Protein AF-A0A090WWR8-F1 (afdb_monomer_lite)

Sequence (224 aa):
MIEGVLLAIFAGLMLGLYALPEKFTKDFKYENTWSLFFLLTMFVVPIIASITLINGFGDIFGNMPTDIWVKMGLTSFLWGGIGVMMWSKAINHIGLSLGFSLFIGTIILVGSLLPYIEEGLPATNVLTTILIGLAVVLVGVFANGKAGLLREKDEANSSEKKEKKGSMLTGILIAIIGGLLALVLVMPMLRVARIYMRLVKRLVMQNGLLLLPLCFLFLLVEVL

pLDDT: mean 72.56, std 15.57, range [29.86, 93.69]

InterPro domains:
  IPR004673 L-rhamnose-proton symport, RhaT [PF06379] (17-205)

Secondary structure (DSSP, 8-state):
-HHHHHHHHHHHHHHHHTTGGGGT-TTS-HHHHHHHHHHIIIIIHHHHHHHHH-TTHHHHHHT--HHHHHHHHHHHIIIIIIIHHHHHHHHHHH-HHHHHHHHHHHHHHHHHHHHHHHH-PPPHHHHHHHHHHHHHHHHHHHHHHHHHHHHHHHHHHH-S----PPPHHHHHHHHHHHHHHHHHTHHHHHHHHHHHHHHHHHHHHTTT-TTHHHHHHHHHHHH-

Radius of gyration: 19.57 Å; chains: 1; bounding box: 44×41×58 Å

Foldseek 3Di:
DVVVVVLVVVLVVCVVCVCVVVVVPVVDDPCVVVVVVCCCLVPVLVVVLQVVQPDCSVVVVVPDDVVLVVLVVVLCCLQVVQLVVLLVVLCLAANDQLSVLLLVLLLLVVVLCLVCVPVNDDDPVVNVVVVVVNVVVNVVSVVRSVVVSVVVVVVPVVDPDPDPRHHNVSSSVSSNVSSCSLHVSCNSVVVVVVVVCVVSVVVCVVPVPPPSCNSVVSVVSVSD

Structure (mmCIF, N/CA/C/O backbone):
data_AF-A0A090WWR8-F1
#
_entry.id   AF-A0A090WWR8-F1
#
loop_
_atom_site.group_PDB
_atom_site.id
_atom_site.type_symbol
_atom_site.label_atom_id
_atom_site.label_alt_id
_atom_site.label_comp_id
_atom_site.label_asym_id
_atom_site.label_entity_id
_atom_site.label_seq_id
_atom_site.pdbx_PDB_ins_code
_atom_site.Cartn_x
_atom_site.Cartn_y
_atom_site.Cartn_z
_atom_site.occupancy
_atom_site.B_iso_or_equiv
_atom_site.auth_seq_id
_atom_site.auth_comp_id
_atom_site.auth_asym_id
_atom_site.auth_atom_id
_atom_site.pdbx_PDB_model_num
ATOM 1 N N . MET A 1 1 ? -7.664 -0.244 -22.570 1.00 64.56 1 MET A N 1
ATOM 2 C CA . MET A 1 1 ? -8.002 0.822 -21.593 1.00 64.56 1 MET A CA 1
ATOM 3 C C . MET A 1 1 ? -9.028 0.335 -20.572 1.00 64.56 1 MET A C 1
ATOM 5 O O . MET A 1 1 ? -8.758 0.445 -19.388 1.00 64.56 1 MET A O 1
ATOM 9 N N . ILE A 1 2 ? -10.141 -0.275 -21.005 1.00 81.31 2 ILE A N 1
ATOM 10 C CA . ILE A 1 2 ? -11.179 -0.832 -20.112 1.00 81.31 2 ILE A CA 1
ATOM 11 C C . ILE A 1 2 ? -10.639 -1.953 -19.206 1.00 81.31 2 ILE A C 1
ATOM 13 O O . ILE A 1 2 ? -10.887 -1.931 -18.007 1.00 81.31 2 ILE A O 1
ATOM 17 N N . GLU A 1 3 ? -9.837 -2.876 -19.743 1.00 75.06 3 GLU A N 1
ATOM 18 C CA . GLU A 1 3 ? -9.236 -3.977 -18.968 1.00 75.06 3 GLU A CA 1
ATOM 19 C C . GLU A 1 3 ? -8.443 -3.486 -17.748 1.00 75.06 3 GLU A C 1
ATOM 21 O O . GLU A 1 3 ? -8.602 -4.018 -16.657 1.00 75.06 3 GLU A O 1
ATOM 26 N N . GLY A 1 4 ? -7.644 -2.424 -17.901 1.00 70.50 4 GLY A N 1
ATOM 27 C CA . GLY A 1 4 ? -6.873 -1.851 -16.793 1.00 70.50 4 GLY A CA 1
ATOM 28 C C . GLY A 1 4 ? -7.756 -1.248 -15.699 1.00 70.50 4 GLY A C 1
ATOM 29 O O . GLY A 1 4 ? -7.446 -1.387 -14.521 1.00 70.50 4 GLY A O 1
ATOM 30 N N . VAL A 1 5 ? -8.883 -0.632 -16.074 1.00 76.38 5 VAL A N 1
ATOM 31 C CA . VAL A 1 5 ? -9.861 -0.098 -15.113 1.00 76.38 5 VAL A CA 1
ATOM 32 C C . VAL A 1 5 ? -10.549 -1.236 -14.360 1.00 76.38 5 VAL A C 1
ATOM 34 O O . VAL A 1 5 ? -10.648 -1.182 -13.137 1.00 76.38 5 VAL A O 1
ATOM 37 N N . LEU A 1 6 ? -10.970 -2.291 -15.064 1.00 80.94 6 LEU A N 1
ATOM 38 C CA . LEU A 1 6 ? -11.575 -3.471 -14.439 1.00 80.94 6 LEU A CA 1
ATOM 39 C C . LEU A 1 6 ? -10.605 -4.160 -13.473 1.00 80.94 6 LEU A C 1
ATOM 41 O O . LEU A 1 6 ? -10.993 -4.502 -12.359 1.00 80.94 6 LEU A O 1
ATOM 45 N N . LEU A 1 7 ? -9.336 -4.301 -13.865 1.00 74.81 7 LEU A N 1
ATOM 46 C CA . LEU A 1 7 ? -8.292 -4.864 -13.011 1.00 74.81 7 LEU A CA 1
ATOM 47 C C . LEU A 1 7 ? -8.010 -3.987 -11.784 1.00 74.81 7 LEU A C 1
ATOM 49 O O . LEU A 1 7 ? -7.836 -4.526 -10.696 1.00 74.81 7 LEU A O 1
ATOM 53 N N . ALA A 1 8 ? -8.014 -2.658 -11.921 1.00 72.31 8 ALA A N 1
ATOM 54 C CA . ALA A 1 8 ? -7.833 -1.745 -10.791 1.00 72.31 8 ALA A CA 1
ATOM 55 C C . ALA A 1 8 ? -8.993 -1.830 -9.785 1.00 72.31 8 ALA A C 1
ATOM 57 O O . ALA A 1 8 ? -8.761 -1.873 -8.578 1.00 72.31 8 ALA A O 1
ATOM 58 N N . ILE A 1 9 ? -10.236 -1.915 -10.273 1.00 79.50 9 ILE A N 1
ATOM 59 C CA . ILE A 1 9 ? -11.417 -2.123 -9.421 1.00 79.50 9 ILE A CA 1
ATOM 60 C C . ILE A 1 9 ? -11.323 -3.477 -8.712 1.00 79.50 9 ILE A C 1
ATOM 62 O O . ILE A 1 9 ? -11.531 -3.555 -7.503 1.00 79.50 9 ILE A O 1
ATOM 66 N N . PHE A 1 10 ? -10.972 -4.536 -9.443 1.00 79.31 10 PHE A N 1
ATOM 67 C CA . PHE A 1 10 ? -10.811 -5.871 -8.874 1.00 79.31 10 PHE A CA 1
ATOM 68 C C . PHE A 1 10 ? -9.710 -5.914 -7.805 1.00 79.31 10 PHE A C 1
ATOM 70 O O . PHE A 1 10 ? -9.932 -6.458 -6.726 1.00 79.31 10 PHE A O 1
ATOM 77 N N . ALA A 1 11 ? -8.561 -5.282 -8.051 1.00 71.69 11 ALA A N 1
ATOM 78 C CA . ALA A 1 11 ? -7.486 -5.164 -7.069 1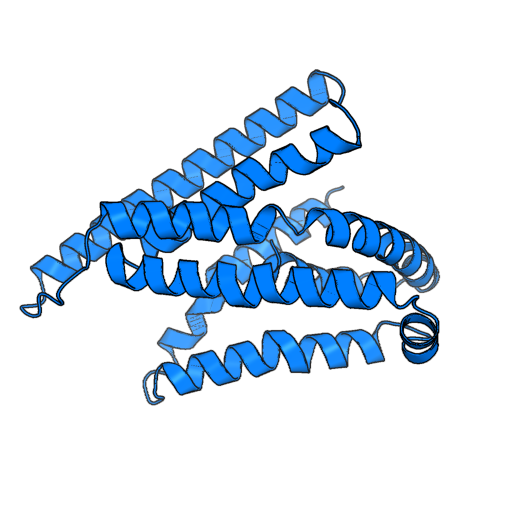.00 71.69 11 ALA A CA 1
ATOM 79 C C . ALA A 1 11 ? -7.933 -4.412 -5.810 1.00 71.69 11 ALA A C 1
ATOM 81 O O . ALA A 1 11 ? -7.687 -4.881 -4.703 1.00 71.69 11 ALA A O 1
ATOM 82 N N . GLY A 1 12 ? -8.650 -3.294 -5.969 1.00 75.94 12 GLY A N 1
ATOM 83 C CA . GLY A 1 12 ? -9.223 -2.551 -4.846 1.00 75.94 12 GLY A CA 1
ATOM 84 C C . GLY A 1 12 ? -10.213 -3.383 -4.023 1.00 75.94 12 GLY A C 1
ATOM 85 O O . GLY A 1 12 ? -10.205 -3.312 -2.797 1.00 75.94 12 GLY A O 1
ATOM 86 N N . LEU A 1 13 ? -11.025 -4.223 -4.674 1.00 80.81 13 LEU A N 1
ATOM 87 C CA . LEU A 1 13 ? -11.918 -5.160 -3.985 1.00 80.81 13 LEU A CA 1
ATOM 88 C C . LEU A 1 13 ? -11.138 -6.233 -3.219 1.00 80.81 13 LEU A C 1
ATOM 90 O O . LEU A 1 13 ? -11.455 -6.497 -2.064 1.00 80.81 13 LEU A O 1
ATOM 94 N N . MET A 1 14 ? -10.107 -6.829 -3.821 1.00 77.44 14 MET A N 1
ATOM 95 C CA . MET A 1 14 ? -9.262 -7.823 -3.147 1.00 77.44 14 MET A CA 1
ATOM 96 C C . MET A 1 14 ? -8.520 -7.220 -1.945 1.00 77.44 14 MET A C 1
ATOM 98 O O . MET A 1 14 ? -8.516 -7.824 -0.875 1.00 77.44 14 MET A O 1
ATOM 102 N N . LEU A 1 15 ? -7.997 -5.996 -2.077 1.00 73.19 15 LEU A N 1
ATOM 103 C CA . LEU A 1 15 ? -7.450 -5.208 -0.966 1.00 73.19 15 LEU A CA 1
ATOM 104 C C . LEU A 1 15 ? -8.490 -4.911 0.121 1.00 73.19 15 LEU A C 1
ATOM 106 O O . LEU A 1 15 ? -8.184 -4.932 1.302 1.00 73.19 15 LEU A O 1
ATOM 110 N N . GLY A 1 16 ? -9.739 -4.626 -0.231 1.00 72.88 16 GLY A N 1
ATOM 111 C CA . GLY A 1 16 ? -10.780 -4.436 0.783 1.00 72.88 16 GLY A CA 1
ATOM 112 C C . GLY A 1 16 ? -11.093 -5.722 1.557 1.00 72.88 16 GLY A C 1
ATOM 113 O O . GLY A 1 16 ? -11.512 -5.673 2.712 1.00 72.88 16 GLY A O 1
ATOM 114 N N . LEU A 1 17 ? -10.892 -6.878 0.921 1.00 76.56 17 LEU A N 1
ATOM 115 C CA . LEU A 1 17 ? -11.284 -8.187 1.437 1.00 76.56 17 LEU A CA 1
ATOM 116 C C . LEU A 1 17 ? -10.132 -8.977 2.071 1.00 76.56 17 LEU A C 1
ATOM 118 O O . LEU A 1 17 ? -10.410 -10.008 2.681 1.00 76.56 17 LEU A O 1
ATOM 122 N N . TYR A 1 18 ? -8.872 -8.528 1.989 1.00 75.44 18 TYR A N 1
ATOM 123 C CA . TYR A 1 18 ? -7.731 -9.321 2.479 1.00 75.44 18 TYR A CA 1
ATOM 124 C C . TYR A 1 18 ? -7.814 -9.623 3.984 1.00 75.44 18 TYR A C 1
ATOM 126 O O . TYR A 1 18 ? -7.341 -10.667 4.419 1.00 75.44 18 TYR A O 1
ATOM 134 N N . ALA A 1 19 ? -8.436 -8.740 4.774 1.00 69.50 19 ALA A N 1
ATOM 135 C CA . ALA A 1 19 ? -8.619 -8.920 6.216 1.00 69.50 19 ALA A CA 1
ATOM 136 C C . ALA A 1 19 ? -9.878 -9.739 6.574 1.00 69.50 19 ALA A C 1
ATOM 138 O O . ALA A 1 19 ? -10.088 -10.093 7.730 1.00 69.50 19 ALA A O 1
ATOM 139 N N . LEU A 1 20 ? -10.733 -10.074 5.598 1.00 74.31 20 LEU A N 1
ATOM 140 C CA . LEU A 1 20 ? -11.957 -10.848 5.825 1.00 74.31 20 LEU A CA 1
ATOM 141 C C . LEU A 1 20 ? -11.712 -12.253 6.420 1.00 74.31 20 LEU A C 1
ATOM 143 O O . LEU A 1 20 ? -12.500 -12.650 7.286 1.00 74.31 20 LEU A O 1
ATOM 147 N N . PRO A 1 21 ? -10.668 -13.013 6.019 1.00 73.94 21 PRO A N 1
ATOM 148 C CA . PRO A 1 21 ? -10.376 -14.330 6.585 1.00 73.94 21 PRO A CA 1
ATOM 149 C C . PRO A 1 21 ? -10.217 -14.328 8.108 1.00 73.94 21 PRO A C 1
ATOM 151 O O . PRO A 1 21 ? -10.612 -15.301 8.747 1.00 73.94 21 PRO A O 1
ATOM 154 N N . GLU A 1 22 ? -9.750 -13.223 8.703 1.00 73.19 22 GLU A N 1
ATOM 155 C CA . GLU A 1 22 ? -9.602 -13.077 10.158 1.00 73.19 22 GLU A CA 1
ATOM 156 C C . GLU A 1 22 ? -10.924 -13.325 10.904 1.00 73.19 22 GLU A C 1
ATOM 158 O O . GLU A 1 22 ? -10.951 -13.907 11.990 1.00 73.19 22 GLU A O 1
ATOM 163 N N . LYS A 1 23 ? -12.062 -12.974 10.290 1.00 77.69 23 LYS A N 1
ATOM 164 C CA . LYS A 1 23 ? -13.394 -13.210 10.865 1.00 77.69 23 LYS A CA 1
ATOM 165 C C . LYS A 1 23 ? -13.731 -14.700 11.004 1.00 77.69 23 LYS A C 1
ATOM 167 O O . LYS A 1 23 ? -14.595 -15.045 11.814 1.00 77.69 23 LYS A O 1
ATOM 172 N N . PHE A 1 24 ? -13.088 -15.564 10.222 1.00 80.81 24 PHE A N 1
ATOM 173 C CA . PHE A 1 24 ? -13.339 -17.006 10.178 1.00 80.81 24 PHE A CA 1
ATOM 174 C C . PHE A 1 24 ? -12.276 -17.825 10.921 1.00 80.81 24 PHE A C 1
ATOM 176 O O . PHE A 1 24 ? -12.534 -18.973 11.262 1.00 80.81 24 PHE A O 1
ATOM 183 N N . THR A 1 25 ? -11.118 -17.245 11.239 1.00 82.62 25 THR A N 1
ATOM 184 C CA . THR A 1 25 ? -10.005 -17.911 11.940 1.00 82.62 25 THR A CA 1
ATOM 185 C C . THR A 1 25 ? -9.966 -17.574 13.434 1.00 82.62 25 THR A C 1
ATOM 187 O O . THR A 1 25 ? -8.895 -17.363 14.000 1.00 82.62 25 THR A O 1
ATOM 190 N N . LYS A 1 26 ? -11.131 -17.498 14.089 1.00 76.56 26 LYS A N 1
ATOM 191 C CA . LYS A 1 26 ? -11.245 -17.086 15.504 1.00 76.56 26 LYS A CA 1
ATOM 192 C C . LYS A 1 26 ? -10.607 -18.067 16.491 1.00 76.56 26 LYS A C 1
ATOM 194 O O . LYS A 1 26 ? -10.218 -17.658 17.579 1.00 76.56 26 LYS A O 1
ATOM 199 N N . ASP A 1 27 ? -10.502 -19.338 16.108 1.00 84.19 27 ASP A N 1
ATOM 200 C CA . ASP A 1 27 ? -9.939 -20.403 16.949 1.00 84.19 27 ASP A CA 1
ATOM 201 C C . ASP A 1 27 ? -8.400 -20.425 16.939 1.00 84.19 27 ASP A C 1
ATOM 203 O O . ASP A 1 27 ? -7.772 -21.146 17.715 1.00 84.19 27 ASP A O 1
ATOM 207 N N . PHE A 1 28 ? -7.773 -19.628 16.070 1.00 81.69 28 PHE A N 1
ATOM 208 C CA . PHE A 1 28 ? -6.324 -19.505 15.982 1.00 81.69 28 PHE A CA 1
ATOM 209 C C . PHE A 1 28 ? -5.831 -18.269 16.728 1.00 81.69 28 PHE A C 1
ATOM 211 O O . PHE A 1 28 ? -6.479 -17.224 16.757 1.00 81.69 28 PHE A O 1
ATOM 218 N N . LYS A 1 29 ? -4.619 -18.366 17.283 1.00 83.94 29 LYS A N 1
ATOM 219 C CA . LYS A 1 29 ? -3.907 -17.181 17.766 1.00 83.94 29 LYS A CA 1
ATOM 220 C C . LYS A 1 29 ? -3.712 -16.200 16.612 1.00 83.94 29 LYS A C 1
ATOM 222 O O . LYS A 1 29 ? -3.357 -16.618 15.507 1.00 83.94 29 LYS A O 1
ATOM 227 N N . TYR A 1 30 ? -3.902 -14.914 16.895 1.00 73.06 30 TYR A N 1
ATOM 228 C CA . TYR A 1 30 ? -3.763 -13.828 15.924 1.00 73.06 30 TYR A CA 1
ATOM 229 C C . TYR A 1 30 ? -2.427 -13.919 15.174 1.00 73.06 30 TYR A C 1
ATOM 231 O O . TYR A 1 30 ? -2.386 -13.885 13.946 1.00 73.06 30 TYR A O 1
ATOM 239 N N . GLU A 1 31 ? -1.340 -14.157 15.906 1.00 77.81 31 GLU A N 1
ATOM 240 C CA . GLU A 1 31 ? 0.007 -14.262 15.354 1.00 77.81 31 GLU A CA 1
ATOM 241 C C . GLU A 1 31 ? 0.144 -15.432 14.378 1.00 77.81 31 GLU A C 1
ATOM 243 O O . GLU A 1 31 ? 0.838 -15.309 13.376 1.00 77.81 31 GLU A O 1
ATOM 248 N N . ASN A 1 32 ? -0.536 -16.555 14.629 1.00 82.88 32 ASN A N 1
ATOM 249 C CA . ASN A 1 32 ? -0.453 -17.733 13.767 1.00 82.88 32 ASN A CA 1
ATOM 250 C C . ASN A 1 32 ? -1.218 -17.528 12.453 1.00 82.88 32 ASN A C 1
ATOM 252 O O . ASN A 1 32 ? -0.732 -17.909 11.391 1.00 82.88 32 ASN A O 1
ATOM 256 N N . THR A 1 33 ? -2.387 -16.887 12.521 1.00 80.75 33 THR A N 1
ATOM 257 C CA . THR A 1 33 ? -3.185 -16.538 11.337 1.00 80.75 33 THR A CA 1
ATOM 258 C C . THR A 1 33 ? -2.413 -15.586 10.429 1.00 80.75 33 THR A C 1
ATOM 260 O O . THR A 1 33 ? -2.227 -15.867 9.244 1.00 80.75 33 THR A O 1
ATOM 263 N N . TRP A 1 34 ? -1.909 -14.484 10.988 1.00 76.38 34 TRP A N 1
ATOM 264 C CA . TRP A 1 34 ? -1.199 -13.470 10.211 1.00 76.38 34 TRP A CA 1
ATOM 265 C C . TRP A 1 34 ? 0.186 -13.937 9.762 1.00 76.38 34 TRP A C 1
ATOM 267 O O . TRP A 1 34 ? 0.576 -13.657 8.632 1.00 76.38 34 TRP A O 1
ATOM 277 N N . SER A 1 35 ? 0.917 -14.701 10.581 1.00 77.69 35 SER A N 1
ATOM 278 C CA . SER A 1 35 ? 2.216 -15.251 10.174 1.00 77.69 35 SER A CA 1
ATOM 279 C C . SER A 1 35 ? 2.081 -16.217 9.000 1.00 77.69 35 SER A C 1
ATOM 281 O O . SER A 1 35 ? 2.893 -16.145 8.078 1.00 77.69 35 SER A O 1
ATOM 283 N N . LEU A 1 36 ? 1.067 -17.089 9.004 1.00 82.06 36 LEU A N 1
ATOM 284 C CA . LEU A 1 36 ? 0.827 -17.997 7.886 1.00 82.06 36 LEU A CA 1
ATOM 285 C C . LEU A 1 36 ? 0.385 -17.234 6.633 1.00 82.06 36 LEU A C 1
ATOM 287 O O . LEU A 1 36 ? 0.873 -17.535 5.547 1.00 82.06 36 LEU A O 1
ATOM 291 N N . PHE A 1 37 ? -0.480 -16.224 6.785 1.00 77.50 37 PHE A N 1
ATOM 292 C CA . PHE A 1 37 ? -0.871 -15.339 5.687 1.00 77.50 37 PHE A CA 1
ATOM 293 C C . PHE A 1 37 ? 0.356 -14.692 5.032 1.00 77.50 37 PHE A C 1
ATOM 295 O O . PHE A 1 37 ? 0.582 -14.912 3.847 1.00 77.50 37 PHE A O 1
ATOM 302 N N . PHE A 1 38 ? 1.201 -14.001 5.805 1.00 74.56 38 PHE A N 1
ATOM 303 C CA . PHE A 1 38 ? 2.405 -13.355 5.273 1.00 74.56 38 PHE A CA 1
ATOM 304 C C . PHE A 1 38 ? 3.396 -14.353 4.672 1.00 74.56 38 PHE A C 1
ATOM 306 O O . PHE A 1 38 ? 4.011 -14.060 3.653 1.00 74.56 38 PHE A O 1
ATOM 313 N N . LEU A 1 39 ? 3.554 -15.544 5.255 1.00 79.62 39 LEU A N 1
ATOM 314 C CA . LEU A 1 39 ? 4.421 -16.574 4.680 1.00 79.62 39 LEU A CA 1
ATOM 315 C C . LEU A 1 39 ? 3.928 -17.003 3.292 1.00 79.62 39 LEU A C 1
ATOM 317 O O . LEU A 1 39 ? 4.720 -17.139 2.356 1.00 79.62 39 LEU A O 1
ATOM 321 N N . LEU A 1 40 ? 2.618 -17.197 3.146 1.00 77.44 40 LEU A N 1
ATOM 322 C CA . LEU A 1 40 ? 2.021 -17.591 1.879 1.00 77.44 40 LEU A CA 1
ATOM 323 C C . LEU A 1 40 ? 2.074 -16.459 0.848 1.00 77.44 40 LEU A C 1
ATOM 325 O O . LEU A 1 40 ? 2.512 -16.705 -0.276 1.00 77.44 40 LEU A O 1
ATOM 329 N N . THR A 1 41 ? 1.669 -15.240 1.213 1.00 70.75 41 THR A N 1
ATOM 330 C CA . THR A 1 41 ? 1.563 -14.120 0.263 1.00 70.75 41 THR A CA 1
ATOM 331 C C . THR A 1 41 ? 2.908 -13.502 -0.096 1.00 70.75 41 THR A C 1
ATOM 333 O O . THR A 1 41 ? 3.100 -13.149 -1.253 1.00 70.75 41 THR A O 1
ATOM 336 N N . MET A 1 42 ? 3.877 -13.462 0.827 1.00 69.25 42 MET A N 1
ATOM 337 C CA . MET A 1 42 ? 5.186 -12.839 0.575 1.00 69.25 42 MET A CA 1
ATOM 338 C C . MET A 1 42 ? 6.230 -13.805 0.010 1.00 69.25 42 MET A C 1
ATOM 340 O O . MET A 1 42 ? 7.139 -13.367 -0.694 1.00 69.25 42 MET A O 1
ATOM 344 N N . PHE A 1 43 ? 6.131 -15.110 0.295 1.00 73.56 43 PHE A N 1
ATOM 345 C CA . PHE A 1 43 ? 7.137 -16.087 -0.144 1.00 73.56 43 PHE A CA 1
ATOM 346 C C . PHE A 1 43 ? 6.564 -17.139 -1.085 1.00 73.56 43 PHE A C 1
ATOM 348 O O . PHE A 1 43 ? 7.003 -17.241 -2.229 1.00 73.56 43 PHE A O 1
ATOM 355 N N . VAL A 1 44 ? 5.577 -17.918 -0.641 1.00 78.31 44 VAL A N 1
ATOM 356 C CA . VAL A 1 44 ? 5.132 -19.101 -1.397 1.00 78.31 44 VAL A CA 1
ATOM 357 C C . VAL A 1 44 ? 4.497 -18.711 -2.730 1.00 78.31 44 VAL A C 1
ATOM 359 O O . VAL A 1 44 ? 4.940 -19.179 -3.780 1.00 78.31 44 VAL A O 1
ATOM 362 N N . VAL A 1 45 ? 3.493 -17.832 -2.711 1.00 76.19 45 VAL A N 1
ATOM 363 C CA . VAL A 1 45 ? 2.787 -17.404 -3.925 1.00 76.19 45 VAL A CA 1
ATOM 364 C C . VAL A 1 45 ? 3.732 -16.684 -4.897 1.00 76.19 45 VAL A C 1
ATOM 366 O O . VAL A 1 45 ? 3.752 -17.078 -6.065 1.00 76.19 45 VAL A O 1
ATOM 369 N N . PRO A 1 46 ? 4.575 -15.718 -4.477 1.00 70.50 46 PRO A N 1
ATOM 370 C CA . PRO A 1 46 ? 5.491 -15.034 -5.385 1.00 70.50 46 PRO A CA 1
ATOM 371 C C . PRO A 1 46 ? 6.550 -15.936 -6.001 1.00 70.50 46 PRO A C 1
ATOM 373 O O . PRO A 1 46 ? 6.851 -15.788 -7.185 1.00 70.50 46 PRO A O 1
ATOM 376 N N . ILE A 1 47 ? 7.098 -16.887 -5.240 1.00 73.69 47 ILE A N 1
ATOM 377 C CA . ILE A 1 47 ? 8.105 -17.824 -5.751 1.00 73.69 47 ILE A CA 1
ATOM 378 C C . ILE A 1 47 ? 7.472 -18.766 -6.775 1.00 73.69 47 ILE A C 1
ATOM 380 O O . ILE A 1 47 ? 7.996 -18.903 -7.882 1.00 73.69 47 ILE A O 1
ATOM 384 N N . ILE A 1 48 ? 6.323 -19.368 -6.449 1.00 76.44 48 ILE A N 1
ATOM 385 C CA . ILE A 1 48 ? 5.612 -20.262 -7.373 1.00 76.44 48 ILE A CA 1
ATOM 386 C C . ILE A 1 48 ? 5.214 -19.499 -8.638 1.00 76.44 48 ILE A C 1
ATOM 388 O O . ILE A 1 48 ? 5.477 -19.971 -9.744 1.00 76.44 48 ILE A O 1
ATOM 392 N N . ALA A 1 49 ? 4.637 -18.304 -8.497 1.00 71.19 49 ALA A N 1
ATOM 393 C CA . ALA A 1 49 ? 4.275 -17.455 -9.626 1.00 71.19 49 ALA A CA 1
ATOM 394 C C . ALA A 1 49 ? 5.502 -17.098 -10.477 1.00 71.19 49 ALA A C 1
ATOM 396 O O . ALA A 1 49 ? 5.442 -17.167 -11.699 1.00 71.19 49 ALA A O 1
ATOM 397 N N . SER A 1 50 ? 6.637 -16.777 -9.856 1.00 66.94 50 SER A N 1
ATOM 398 C CA . SER A 1 50 ? 7.852 -16.418 -10.590 1.00 66.94 50 SER A CA 1
ATOM 399 C C . SER A 1 50 ? 8.427 -17.594 -11.377 1.00 66.94 50 SER A C 1
ATOM 401 O O . SER A 1 50 ? 8.784 -17.425 -12.536 1.00 66.94 50 SER A O 1
ATOM 403 N N . ILE A 1 51 ? 8.476 -18.794 -10.798 1.00 72.50 51 ILE A N 1
ATOM 404 C CA . ILE A 1 51 ? 9.015 -19.979 -11.485 1.00 72.50 51 ILE A CA 1
ATOM 405 C C . ILE A 1 51 ? 8.076 -20.446 -12.607 1.00 72.50 51 ILE A C 1
ATOM 407 O O . ILE A 1 51 ? 8.538 -20.890 -13.653 1.00 72.50 51 ILE A O 1
ATOM 411 N N . THR A 1 52 ? 6.760 -20.350 -12.402 1.00 73.31 52 THR A N 1
ATOM 412 C CA . THR A 1 52 ? 5.762 -20.847 -13.366 1.00 73.31 52 THR A CA 1
ATOM 413 C C . THR A 1 52 ? 5.464 -19.868 -14.498 1.00 73.31 52 THR A C 1
ATOM 415 O O . THR A 1 52 ? 5.173 -20.300 -15.610 1.00 73.31 52 THR A O 1
ATOM 418 N N . LEU A 1 53 ? 5.526 -18.559 -14.239 1.00 66.56 53 LEU A N 1
ATOM 419 C CA . LEU A 1 53 ? 5.144 -17.531 -15.211 1.00 66.56 53 LEU A CA 1
ATOM 420 C C . LEU A 1 53 ? 6.341 -16.919 -15.952 1.00 66.56 53 LEU A C 1
ATOM 422 O O . LEU A 1 53 ? 6.140 -16.255 -16.971 1.00 66.56 53 LEU A O 1
ATOM 426 N N . ILE A 1 54 ? 7.572 -17.097 -15.457 1.00 66.94 54 ILE A N 1
ATOM 427 C CA . ILE A 1 54 ? 8.770 -16.445 -16.002 1.00 66.94 54 ILE A CA 1
ATOM 428 C C . ILE A 1 54 ? 9.693 -17.489 -16.626 1.00 66.94 54 ILE A C 1
ATOM 430 O O . ILE A 1 54 ? 10.416 -18.214 -15.944 1.00 66.94 54 ILE A O 1
ATOM 434 N N . ASN A 1 55 ? 9.712 -17.519 -17.957 1.00 71.75 55 ASN A N 1
ATOM 435 C CA . ASN A 1 55 ? 10.662 -18.335 -18.709 1.00 71.75 55 ASN A CA 1
ATOM 436 C C . ASN A 1 55 ? 12.089 -17.805 -18.511 1.00 71.75 55 ASN A C 1
ATOM 438 O O . ASN A 1 55 ? 12.330 -16.606 -18.651 1.00 71.75 55 ASN A O 1
ATOM 442 N N . GLY A 1 56 ? 13.035 -18.697 -18.204 1.00 72.19 56 GLY A N 1
ATOM 443 C CA . GLY A 1 56 ? 14.430 -18.313 -17.959 1.00 72.19 56 GLY A CA 1
ATOM 444 C C . GLY A 1 56 ? 14.660 -17.619 -16.612 1.00 72.19 56 GLY A C 1
ATOM 445 O O . GLY A 1 56 ? 15.615 -16.859 -16.482 1.00 72.19 56 GLY A O 1
ATOM 446 N N . PHE A 1 57 ? 13.810 -17.863 -15.603 1.00 67.44 57 PHE A N 1
ATOM 447 C CA . PHE A 1 57 ? 13.955 -17.302 -14.250 1.00 67.44 57 PHE A CA 1
ATOM 448 C C . PHE A 1 57 ? 15.390 -17.436 -13.703 1.00 67.44 57 PHE A C 1
ATOM 450 O O . PHE A 1 57 ? 15.972 -16.451 -13.252 1.00 67.44 57 PHE A O 1
ATOM 457 N N . GLY A 1 58 ? 15.992 -18.626 -13.811 1.00 73.94 58 GLY A N 1
ATOM 458 C CA . GLY A 1 58 ? 17.365 -18.871 -13.355 1.00 73.94 58 GLY A CA 1
ATOM 459 C C . GLY A 1 58 ? 18.404 -17.986 -14.050 1.00 73.94 58 GLY A C 1
ATOM 460 O O . GLY A 1 58 ? 19.264 -17.418 -13.383 1.00 73.94 58 GLY A O 1
ATOM 461 N N . ASP A 1 59 ? 18.277 -17.790 -15.363 1.00 74.38 59 ASP A N 1
ATOM 462 C CA . ASP A 1 59 ? 19.207 -16.966 -16.140 1.00 74.38 59 ASP A CA 1
ATOM 463 C C . ASP A 1 59 ? 19.040 -15.473 -15.839 1.00 74.38 59 ASP A C 1
ATOM 465 O O . ASP A 1 59 ? 20.022 -14.735 -15.785 1.00 74.38 59 ASP A O 1
ATOM 469 N N . ILE A 1 60 ? 17.806 -15.013 -15.614 1.00 69.38 60 ILE A N 1
ATOM 470 C CA . ILE A 1 60 ? 17.510 -13.604 -15.321 1.00 69.38 60 ILE A CA 1
ATOM 471 C C . ILE A 1 60 ? 18.109 -13.191 -13.974 1.00 69.38 60 ILE A C 1
ATOM 473 O O . ILE A 1 60 ? 18.753 -12.145 -13.879 1.00 69.38 60 ILE A O 1
ATOM 477 N N . PHE A 1 61 ? 17.909 -14.004 -12.935 1.00 68.44 61 PHE A N 1
ATOM 478 C CA . PHE A 1 61 ? 18.434 -13.714 -11.600 1.00 68.44 61 PHE A CA 1
ATOM 479 C C . PHE A 1 61 ? 19.923 -14.068 -11.472 1.00 68.44 61 PHE A C 1
ATOM 481 O O . PHE A 1 61 ? 20.653 -13.364 -10.776 1.00 68.44 61 PHE A O 1
ATOM 488 N N . GLY A 1 62 ? 20.398 -15.095 -12.186 1.00 76.25 62 GLY A N 1
ATOM 489 C CA . GLY A 1 62 ? 21.806 -15.500 -12.202 1.00 76.25 62 GLY A CA 1
ATOM 490 C C . GLY A 1 62 ? 22.733 -14.505 -12.906 1.00 76.25 62 GLY A C 1
ATOM 491 O O . GLY A 1 62 ? 23.869 -14.326 -12.478 1.00 76.25 62 GLY A O 1
ATOM 492 N N . ASN A 1 63 ? 22.247 -13.807 -13.938 1.00 76.69 63 ASN A N 1
ATOM 493 C CA . ASN A 1 63 ? 23.020 -12.786 -14.659 1.00 76.69 63 ASN A CA 1
ATOM 494 C C . ASN A 1 63 ? 22.822 -11.362 -14.111 1.00 76.69 63 ASN A C 1
ATOM 496 O O . ASN A 1 63 ? 23.301 -10.393 -14.705 1.00 76.69 63 ASN A O 1
ATOM 500 N N . MET A 1 64 ? 22.093 -11.201 -13.003 1.00 68.88 64 MET A N 1
ATOM 501 C CA . MET A 1 64 ? 21.805 -9.885 -12.446 1.00 68.88 64 MET A CA 1
ATOM 502 C C . MET A 1 64 ? 23.038 -9.319 -11.717 1.00 68.88 64 MET A C 1
ATOM 504 O O . MET A 1 64 ? 23.571 -9.979 -10.822 1.00 68.88 64 MET A O 1
ATOM 508 N N . PRO A 1 65 ? 23.493 -8.096 -12.049 1.00 75.38 65 PRO A N 1
ATOM 509 C CA . PRO A 1 65 ? 24.658 -7.509 -11.402 1.00 75.38 65 PRO A CA 1
ATOM 510 C C . PRO A 1 65 ? 24.426 -7.250 -9.905 1.00 75.38 65 PRO A C 1
ATOM 512 O O . PRO A 1 65 ? 23.322 -6.925 -9.459 1.00 75.38 65 PRO A O 1
ATOM 515 N N . THR A 1 66 ? 25.494 -7.394 -9.115 1.00 81.25 66 THR A N 1
ATOM 516 C CA . THR A 1 66 ? 25.462 -7.343 -7.642 1.00 81.25 66 THR A CA 1
ATOM 517 C C . THR A 1 66 ? 24.904 -6.029 -7.094 1.00 81.25 66 THR A C 1
ATOM 519 O O . THR A 1 66 ? 24.284 -6.014 -6.033 1.00 81.25 66 THR A O 1
ATOM 522 N N . ASP A 1 67 ? 25.074 -4.915 -7.809 1.00 74.25 67 ASP A N 1
ATOM 523 C CA . ASP A 1 67 ? 24.540 -3.619 -7.386 1.00 74.25 67 ASP A CA 1
ATOM 524 C C . ASP A 1 67 ? 23.002 -3.604 -7.355 1.00 74.25 67 ASP A C 1
ATOM 526 O O . ASP A 1 67 ? 22.412 -2.946 -6.496 1.00 74.25 67 ASP A O 1
ATOM 530 N N . ILE A 1 68 ? 22.347 -4.349 -8.253 1.00 68.62 68 ILE A N 1
ATOM 531 C CA . ILE A 1 68 ? 20.888 -4.490 -8.278 1.00 68.62 68 ILE A CA 1
ATOM 532 C C . ILE A 1 68 ? 20.426 -5.343 -7.097 1.00 68.62 68 ILE A C 1
ATOM 534 O O . ILE A 1 68 ? 19.489 -4.943 -6.408 1.00 68.62 68 ILE A O 1
ATOM 538 N N . TRP A 1 69 ? 21.118 -6.445 -6.797 1.00 68.88 69 TRP A N 1
ATOM 539 C CA . TRP A 1 69 ? 20.831 -7.280 -5.625 1.00 68.88 69 TRP A CA 1
ATOM 540 C C . TRP A 1 69 ? 20.894 -6.491 -4.316 1.00 68.88 69 TRP A C 1
ATOM 542 O O . TRP A 1 69 ? 19.981 -6.577 -3.494 1.00 68.88 69 TRP A O 1
ATOM 552 N N . VAL A 1 70 ? 21.933 -5.669 -4.143 1.00 74.19 70 VAL A N 1
ATOM 553 C CA . VAL A 1 70 ? 22.086 -4.817 -2.955 1.00 74.19 70 VAL A CA 1
ATOM 554 C C . VAL A 1 70 ? 20.964 -3.782 -2.871 1.00 74.19 70 VAL A C 1
ATOM 556 O O . VAL A 1 70 ? 20.376 -3.608 -1.804 1.00 74.19 70 VAL A O 1
ATOM 559 N N . LYS A 1 71 ? 20.619 -3.122 -3.985 1.00 68.19 71 LYS A N 1
ATOM 560 C CA . LYS A 1 71 ? 19.511 -2.154 -4.030 1.00 68.19 71 LYS A CA 1
ATOM 561 C C . LYS A 1 71 ? 18.172 -2.813 -3.696 1.00 68.19 71 LYS A C 1
ATOM 563 O O . LYS A 1 71 ? 17.428 -2.263 -2.894 1.00 68.19 71 LYS A O 1
ATOM 568 N N . MET A 1 72 ? 17.882 -3.985 -4.265 1.00 68.44 72 MET A N 1
ATOM 569 C CA . MET A 1 72 ? 16.657 -4.737 -3.977 1.00 68.44 72 MET A CA 1
ATOM 570 C C . MET A 1 72 ? 16.586 -5.133 -2.502 1.00 68.44 72 MET A C 1
ATOM 572 O O . MET A 1 72 ? 15.595 -4.828 -1.849 1.00 68.44 72 MET A O 1
ATOM 576 N N . GLY A 1 73 ? 17.651 -5.723 -1.952 1.00 72.12 73 GLY A N 1
ATOM 577 C CA . GLY A 1 73 ? 17.699 -6.117 -0.543 1.00 72.12 73 GLY A CA 1
ATOM 578 C C . GLY A 1 73 ? 17.524 -4.936 0.416 1.00 72.12 73 GLY A C 1
ATOM 579 O O . GLY A 1 73 ? 16.729 -5.017 1.353 1.00 72.12 73 GLY A O 1
ATOM 580 N N . LEU A 1 74 ? 18.207 -3.815 0.160 1.00 71.88 74 LEU A N 1
ATOM 581 C CA . LEU A 1 74 ? 18.102 -2.610 0.986 1.00 71.88 74 LEU A CA 1
ATOM 582 C C . LEU A 1 74 ? 16.696 -2.001 0.926 1.00 71.88 74 LEU A C 1
ATOM 584 O O . LEU A 1 74 ? 16.125 -1.668 1.964 1.00 71.88 74 LEU A O 1
ATOM 588 N N . THR A 1 75 ? 16.119 -1.882 -0.271 1.00 69.19 75 THR A N 1
ATOM 589 C CA . THR A 1 75 ? 14.761 -1.358 -0.439 1.00 69.19 75 THR A CA 1
ATOM 590 C C . THR A 1 75 ? 13.725 -2.273 0.213 1.00 69.19 75 THR A C 1
ATOM 592 O O . THR A 1 75 ? 12.859 -1.773 0.925 1.00 69.19 75 THR A O 1
ATOM 595 N N . SER A 1 76 ? 13.832 -3.597 0.057 1.00 70.00 76 SER A N 1
ATOM 596 C CA . SER A 1 76 ? 12.931 -4.557 0.709 1.00 70.00 76 SER A CA 1
ATOM 597 C C . SER A 1 76 ? 13.022 -4.493 2.234 1.00 70.00 76 SER A C 1
ATOM 599 O O . SER A 1 76 ? 11.995 -4.531 2.912 1.00 70.00 76 SER A O 1
ATOM 601 N N . PHE A 1 77 ? 14.229 -4.339 2.784 1.00 72.38 77 PHE A N 1
ATOM 602 C CA . PHE A 1 77 ? 14.427 -4.188 4.224 1.00 72.38 77 PHE A CA 1
ATOM 603 C C . PHE A 1 77 ? 13.813 -2.891 4.767 1.00 72.38 77 PHE A C 1
ATOM 605 O O . PHE A 1 77 ? 13.219 -2.881 5.843 1.00 72.38 77 PHE A O 1
ATOM 612 N N . LEU A 1 78 ? 13.918 -1.786 4.034 1.00 72.25 78 LEU A N 1
ATOM 613 C CA . LEU A 1 78 ? 13.400 -0.496 4.492 1.00 72.25 78 LEU A CA 1
ATOM 614 C C . LEU A 1 78 ? 11.882 -0.389 4.324 1.00 72.25 78 LEU A C 1
ATOM 616 O O . LEU A 1 78 ? 11.217 0.120 5.225 1.00 72.25 78 LEU A O 1
ATOM 620 N N . TRP A 1 79 ? 11.339 -0.940 3.236 1.00 71.38 79 TRP A N 1
ATOM 621 C CA . TRP A 1 79 ? 9.900 -1.037 3.004 1.00 71.38 79 TRP A CA 1
ATOM 622 C C . TRP A 1 79 ? 9.228 -1.996 4.000 1.00 71.38 79 TRP A C 1
ATOM 624 O O . TRP A 1 79 ? 8.476 -1.561 4.874 1.00 71.38 79 TRP A O 1
ATOM 634 N N . GLY A 1 80 ? 9.538 -3.292 3.908 1.00 67.88 80 GLY A N 1
ATOM 635 C CA . GLY A 1 80 ? 8.850 -4.352 4.652 1.00 67.88 80 GLY A CA 1
ATOM 636 C C . GLY A 1 80 ? 9.394 -4.563 6.061 1.00 67.88 80 GLY A C 1
ATOM 637 O O . GLY A 1 80 ? 8.656 -4.944 6.963 1.00 67.88 80 GLY A O 1
ATOM 638 N N . GLY A 1 81 ? 10.681 -4.285 6.275 1.00 69.81 81 GLY A N 1
ATOM 639 C CA . GLY A 1 81 ? 11.279 -4.335 7.605 1.00 69.81 81 GLY A CA 1
ATOM 640 C C . GLY A 1 81 ? 10.869 -3.120 8.427 1.00 69.81 81 GLY A C 1
ATOM 641 O O . GLY A 1 81 ? 10.114 -3.250 9.379 1.00 69.81 81 GLY A O 1
ATOM 642 N N . ILE A 1 82 ? 11.334 -1.922 8.074 1.00 77.94 82 ILE A N 1
ATOM 643 C CA . ILE A 1 82 ? 11.129 -0.741 8.931 1.00 77.94 82 ILE A CA 1
ATOM 644 C C . ILE A 1 82 ? 9.755 -0.094 8.716 1.00 77.94 82 ILE A C 1
ATOM 646 O O . ILE A 1 82 ? 9.045 0.154 9.692 1.00 77.94 82 ILE A O 1
ATOM 650 N N . GLY A 1 83 ? 9.361 0.171 7.468 1.00 81.12 83 GLY A N 1
ATOM 651 C CA . GLY A 1 83 ? 8.115 0.874 7.142 1.00 81.12 83 GLY A CA 1
ATOM 652 C C . GLY A 1 83 ? 6.871 0.158 7.675 1.00 81.12 83 GLY A C 1
ATOM 653 O O . GLY A 1 83 ? 6.095 0.742 8.437 1.00 81.12 83 GLY A O 1
ATOM 654 N N . VAL A 1 84 ? 6.723 -1.131 7.353 1.00 77.62 84 VAL A N 1
ATOM 655 C CA . VAL A 1 84 ? 5.587 -1.955 7.808 1.00 77.62 84 VAL A CA 1
ATOM 656 C C . VAL A 1 84 ? 5.609 -2.182 9.329 1.00 77.62 84 VAL A C 1
ATOM 658 O O . VAL A 1 84 ? 4.554 -2.138 9.966 1.00 77.62 84 VAL A O 1
ATOM 661 N N . MET A 1 85 ? 6.780 -2.334 9.966 1.00 83.69 85 MET A N 1
ATOM 662 C CA . MET A 1 85 ? 6.857 -2.409 11.437 1.00 83.69 85 MET A CA 1
ATOM 663 C C . MET A 1 85 ? 6.424 -1.101 12.110 1.00 83.69 85 MET A C 1
ATOM 665 O O . MET A 1 85 ? 5.738 -1.128 13.134 1.00 83.69 85 MET A O 1
ATOM 669 N N . MET A 1 86 ? 6.790 0.055 11.546 1.00 86.44 86 MET A N 1
ATOM 670 C CA . MET A 1 86 ? 6.321 1.350 12.043 1.00 86.44 86 MET A CA 1
ATOM 671 C C . MET A 1 86 ? 4.807 1.479 11.890 1.00 86.44 86 MET A C 1
ATOM 673 O O . MET A 1 86 ? 4.139 1.893 12.835 1.00 86.44 86 MET A O 1
ATOM 677 N N . TRP A 1 87 ? 4.245 1.051 10.763 1.00 84.75 87 TRP A N 1
ATOM 678 C CA . TRP A 1 87 ? 2.796 1.004 10.579 1.00 84.75 87 TRP A CA 1
ATOM 679 C C . TRP A 1 87 ? 2.090 0.122 11.620 1.00 84.75 87 TRP A C 1
ATOM 681 O O . TRP A 1 87 ? 1.152 0.583 12.273 1.00 84.75 87 TRP A O 1
ATOM 691 N N . SER A 1 88 ? 2.594 -1.092 11.867 1.00 83.19 88 SER A N 1
ATOM 692 C CA . SER A 1 88 ? 2.078 -1.975 12.924 1.00 83.19 88 SER A CA 1
ATOM 693 C C . SER A 1 88 ? 2.125 -1.298 14.302 1.00 83.19 88 SER A C 1
ATOM 695 O O . SER A 1 88 ? 1.154 -1.319 15.060 1.00 83.19 88 SER A O 1
ATOM 697 N N . LYS A 1 89 ? 3.219 -0.590 14.609 1.00 86.12 89 LYS A N 1
ATOM 698 C CA . LYS A 1 89 ? 3.336 0.186 15.848 1.00 86.12 89 LYS A CA 1
ATOM 699 C C . LYS A 1 89 ? 2.355 1.359 15.898 1.00 86.12 89 LYS A C 1
ATOM 701 O O . LYS A 1 89 ? 1.814 1.636 16.963 1.00 86.12 89 LYS A O 1
ATOM 706 N N . ALA A 1 90 ? 2.098 2.039 14.783 1.00 87.00 90 ALA A N 1
ATOM 707 C CA . ALA A 1 90 ? 1.124 3.125 14.726 1.00 87.00 90 ALA A CA 1
ATOM 708 C C . ALA A 1 90 ? -0.291 2.630 15.054 1.00 87.00 90 ALA A C 1
ATOM 710 O O . ALA A 1 90 ? -0.986 3.276 15.839 1.00 87.00 90 ALA A O 1
ATOM 711 N N . ILE A 1 91 ? -0.687 1.459 14.545 1.00 85.50 91 ILE A N 1
ATOM 712 C CA . ILE A 1 91 ? -1.987 0.841 14.852 1.00 85.50 91 ILE A CA 1
ATOM 713 C C . ILE A 1 91 ? -2.183 0.671 16.364 1.00 85.50 91 ILE A C 1
ATOM 715 O O . ILE A 1 91 ? -3.239 1.024 16.884 1.00 85.50 91 ILE A O 1
ATOM 719 N N . ASN A 1 92 ? -1.151 0.249 17.098 1.00 83.81 92 ASN A N 1
ATOM 720 C CA . ASN A 1 92 ? -1.227 0.102 18.559 1.00 83.81 92 ASN A CA 1
ATOM 721 C C . ASN A 1 92 ? -1.443 1.436 19.306 1.00 83.81 92 ASN A C 1
ATOM 723 O O . ASN A 1 92 ? -1.898 1.450 20.448 1.00 83.81 92 ASN A O 1
ATOM 727 N N . HIS A 1 93 ? -1.108 2.572 18.689 1.00 82.69 93 HIS A N 1
ATOM 728 C CA . HIS A 1 93 ? -1.282 3.898 19.286 1.00 82.69 93 HIS A CA 1
ATOM 729 C C . HIS A 1 93 ? -2.617 4.547 18.911 1.00 82.69 93 HIS A C 1
ATOM 731 O O . HIS A 1 93 ? -3.295 5.111 19.769 1.00 82.69 93 HIS A O 1
ATOM 737 N N . ILE A 1 94 ? -2.970 4.518 17.625 1.00 83.19 94 ILE A N 1
ATOM 738 C CA . ILE A 1 94 ? -4.085 5.298 17.063 1.00 83.19 94 ILE A CA 1
ATOM 739 C C . ILE A 1 94 ? -5.230 4.447 16.524 1.00 83.19 94 ILE A C 1
ATOM 741 O O . ILE A 1 94 ? -6.218 5.006 16.054 1.00 83.19 94 ILE A O 1
ATOM 745 N N . GLY A 1 95 ? -5.112 3.128 16.645 1.00 80.31 95 GLY A N 1
ATOM 746 C CA . GLY A 1 95 ? -6.098 2.175 16.177 1.00 80.31 95 GLY A CA 1
ATOM 747 C C . GLY A 1 95 ? -5.923 1.785 14.713 1.00 80.31 95 GLY A C 1
ATOM 748 O O . GLY A 1 95 ? -5.222 2.445 13.936 1.00 80.31 95 GLY A O 1
ATOM 749 N N . LEU A 1 96 ? -6.555 0.669 14.346 1.00 81.06 96 LEU A N 1
ATOM 750 C CA . LEU A 1 96 ? -6.391 0.030 13.042 1.00 81.06 96 LEU A CA 1
ATOM 751 C C . LEU A 1 96 ? -6.858 0.948 11.914 1.00 81.06 96 LEU A C 1
ATOM 753 O O . LEU A 1 96 ? -6.161 1.095 10.915 1.00 81.06 96 LEU A O 1
ATOM 757 N N . SER A 1 97 ? -8.009 1.605 12.078 1.00 82.19 97 SER A N 1
ATOM 758 C CA . SER A 1 97 ? -8.579 2.411 10.996 1.00 82.19 97 SER A CA 1
ATOM 759 C C . SER A 1 97 ? -7.765 3.669 10.716 1.00 82.19 97 SER A C 1
ATOM 761 O O . SER A 1 97 ? -7.409 3.923 9.563 1.00 82.19 97 SER A O 1
ATOM 763 N N . LEU A 1 98 ? -7.445 4.449 11.756 1.00 83.81 98 LEU A N 1
ATOM 764 C CA . LEU A 1 98 ? -6.698 5.691 11.569 1.00 83.81 98 LEU A CA 1
ATOM 765 C C . LEU A 1 98 ? -5.255 5.403 11.134 1.00 83.81 98 LEU A C 1
ATOM 767 O O . LEU A 1 98 ? -4.735 6.104 10.266 1.00 83.81 98 LEU A O 1
ATOM 771 N N . GLY A 1 99 ? -4.637 4.349 11.684 1.00 86.56 99 GLY A N 1
ATOM 772 C CA . GLY A 1 99 ? -3.315 3.882 11.269 1.00 86.56 99 GLY A CA 1
ATOM 773 C C . GLY A 1 99 ? -3.265 3.514 9.785 1.00 86.56 99 GLY A C 1
ATOM 774 O O . GLY A 1 99 ? -2.376 3.983 9.076 1.00 86.56 99 GLY A O 1
ATOM 775 N N . PHE A 1 100 ? -4.248 2.749 9.295 1.00 83.50 100 PHE A N 1
ATOM 776 C CA . PHE A 1 100 ? -4.348 2.371 7.880 1.00 83.50 100 PHE A CA 1
ATOM 777 C C . PHE A 1 100 ? -4.548 3.584 6.968 1.00 83.50 100 PHE A C 1
ATOM 779 O O . PHE A 1 100 ? -3.796 3.773 6.015 1.00 83.50 100 PHE A O 1
ATOM 786 N N . SER A 1 101 ? -5.527 4.441 7.281 1.00 87.62 101 SER A N 1
ATOM 787 C CA . SER A 1 101 ? -5.844 5.612 6.457 1.00 87.62 101 SER A CA 1
ATOM 788 C C . SER A 1 101 ? -4.674 6.593 6.355 1.00 87.62 101 SER A C 1
ATOM 790 O O . SER A 1 101 ? -4.399 7.091 5.266 1.00 87.62 101 SER A O 1
ATOM 792 N N . LEU A 1 102 ? -3.963 6.874 7.453 1.00 89.00 102 LEU A N 1
ATOM 793 C CA . LEU A 1 102 ? -2.813 7.785 7.420 1.00 89.00 102 LEU A CA 1
ATOM 794 C C . LEU A 1 102 ? -1.623 7.195 6.664 1.00 89.00 102 LEU A C 1
ATOM 796 O O . LEU A 1 102 ? -0.982 7.908 5.892 1.00 89.00 102 LEU A O 1
ATOM 800 N N . PHE A 1 103 ? -1.335 5.910 6.866 1.00 87.25 103 PHE A N 1
ATOM 801 C CA . PHE A 1 103 ? -0.231 5.233 6.193 1.00 87.25 103 PHE A CA 1
ATOM 802 C C . PHE A 1 103 ? -0.460 5.159 4.679 1.00 87.25 103 PHE A C 1
ATOM 804 O O . PHE A 1 103 ? 0.337 5.701 3.915 1.00 87.25 103 PHE A O 1
ATOM 811 N N . ILE A 1 104 ? -1.602 4.613 4.248 1.00 84.25 104 ILE A N 1
ATOM 812 C CA . ILE A 1 104 ? -1.960 4.513 2.826 1.00 84.25 104 ILE A CA 1
ATOM 813 C C . ILE A 1 104 ? -2.147 5.894 2.197 1.00 84.25 104 ILE A C 1
ATOM 815 O O . ILE A 1 104 ? -1.687 6.132 1.085 1.00 84.25 104 ILE A O 1
ATOM 819 N N . GLY A 1 105 ? -2.759 6.846 2.907 1.00 87.81 105 GLY A N 1
ATOM 820 C CA . GLY A 1 105 ? -2.896 8.219 2.420 1.00 87.81 105 GLY A CA 1
ATOM 821 C C . GLY A 1 105 ? -1.544 8.883 2.153 1.00 87.81 105 GLY A C 1
ATOM 822 O O . GLY A 1 105 ? -1.376 9.539 1.127 1.00 87.81 105 GLY A O 1
ATOM 823 N N . THR A 1 106 ? -0.561 8.664 3.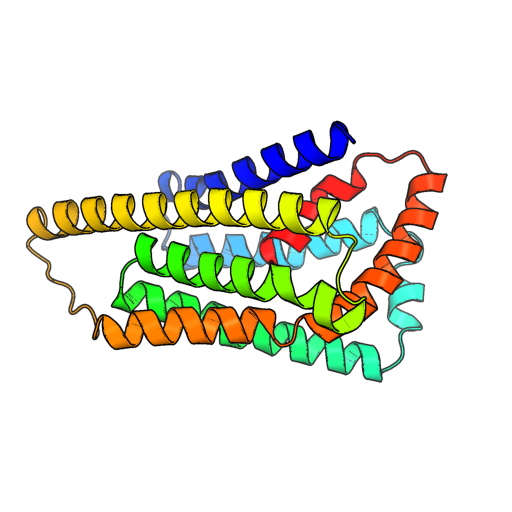033 1.00 87.25 106 THR A N 1
ATOM 824 C CA . THR A 1 106 ? 0.809 9.169 2.854 1.00 87.25 106 THR A CA 1
ATOM 825 C C . THR A 1 106 ? 1.473 8.531 1.637 1.00 87.25 106 THR A C 1
ATOM 827 O O . THR A 1 106 ?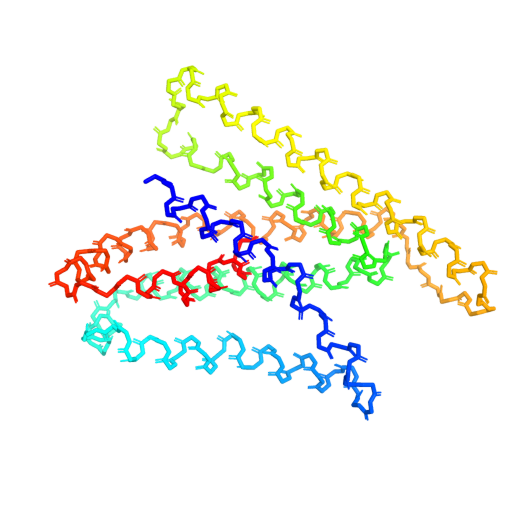 2.054 9.244 0.817 1.00 87.25 106 THR A O 1
ATOM 830 N N . ILE A 1 107 ? 1.343 7.210 1.483 1.00 84.31 107 ILE A N 1
ATOM 831 C CA . ILE A 1 107 ? 1.901 6.482 0.339 1.00 84.31 107 ILE A CA 1
ATOM 832 C C . ILE A 1 107 ? 1.275 6.971 -0.967 1.00 84.31 107 ILE A C 1
ATOM 834 O O . ILE A 1 107 ? 1.997 7.314 -1.895 1.00 84.31 107 ILE A O 1
ATOM 838 N N . ILE A 1 108 ? -0.048 7.081 -1.053 1.00 84.12 108 ILE A N 1
ATOM 839 C CA . ILE A 1 108 ? -0.720 7.515 -2.283 1.00 84.12 108 ILE A CA 1
ATOM 840 C C . ILE A 1 108 ? -0.309 8.943 -2.657 1.00 84.12 108 ILE A C 1
ATOM 842 O O . ILE A 1 108 ? 0.026 9.207 -3.812 1.00 84.12 108 ILE A O 1
ATOM 846 N N . LEU A 1 109 ? -0.292 9.862 -1.685 1.00 86.25 109 LEU A N 1
ATOM 847 C CA . LEU A 1 109 ? 0.107 11.251 -1.914 1.00 86.25 109 LEU A CA 1
ATOM 848 C C . LEU A 1 109 ? 1.528 11.342 -2.453 1.00 86.25 109 LEU A C 1
ATOM 850 O O . LEU A 1 109 ? 1.751 11.876 -3.538 1.00 86.25 109 LEU A O 1
ATOM 854 N N . VAL A 1 110 ? 2.489 10.813 -1.703 1.00 84.81 110 VAL A N 1
ATOM 855 C CA . VAL A 1 110 ? 3.907 10.975 -2.025 1.00 84.81 110 VAL A CA 1
ATOM 856 C C . VAL A 1 110 ? 4.296 10.077 -3.203 1.00 84.81 110 VAL A C 1
ATOM 858 O O . VAL A 1 110 ? 5.034 10.503 -4.087 1.00 84.81 110 VAL A O 1
ATOM 861 N N . GLY A 1 111 ? 3.720 8.879 -3.291 1.00 79.31 111 GLY A N 1
ATOM 862 C CA . GLY A 1 111 ? 3.891 7.926 -4.389 1.00 79.31 111 GLY A CA 1
ATOM 863 C C . GLY A 1 111 ? 3.424 8.464 -5.727 1.00 79.31 111 GLY A C 1
ATOM 864 O O . GLY A 1 111 ? 4.117 8.289 -6.727 1.00 79.31 111 GLY A O 1
ATOM 865 N N . SER A 1 112 ? 2.305 9.191 -5.746 1.00 80.81 112 SER A N 1
ATOM 866 C CA . SER A 1 112 ? 1.806 9.827 -6.969 1.00 80.81 112 SER A CA 1
ATOM 867 C C . SER A 1 112 ? 2.733 10.922 -7.508 1.00 80.81 112 SER A C 1
ATOM 869 O O . SER A 1 112 ? 2.700 11.211 -8.702 1.00 80.81 112 SER A O 1
ATOM 871 N N . LEU A 1 113 ? 3.574 11.511 -6.651 1.00 81.56 113 LEU A N 1
ATOM 872 C CA . LEU A 1 113 ? 4.510 12.575 -7.017 1.00 81.56 113 LEU A CA 1
ATOM 873 C C . LEU A 1 113 ? 5.843 12.034 -7.551 1.00 81.56 113 LEU A C 1
ATOM 875 O O . LEU A 1 113 ? 6.514 12.729 -8.314 1.00 81.56 113 LEU A O 1
ATOM 879 N N . LEU A 1 114 ? 6.230 10.804 -7.185 1.00 77.12 114 LEU A N 1
ATOM 880 C CA . LEU A 1 114 ? 7.526 10.225 -7.560 1.00 77.12 114 LEU A CA 1
ATOM 881 C C . LEU A 1 114 ? 7.792 10.190 -9.077 1.00 77.12 114 LEU A C 1
ATOM 883 O O . LEU A 1 114 ? 8.909 10.537 -9.465 1.00 77.12 114 LEU A O 1
ATOM 887 N N . PRO A 1 115 ? 6.831 9.823 -9.954 1.00 76.00 115 PRO A N 1
ATOM 888 C CA . PRO A 1 115 ? 7.077 9.791 -11.396 1.00 76.00 115 PRO A CA 1
ATOM 889 C C . PRO A 1 115 ? 7.480 11.156 -11.966 1.00 76.00 115 PRO A C 1
ATOM 891 O O . PRO A 1 115 ? 8.314 11.221 -12.865 1.00 76.00 115 PRO A O 1
ATOM 894 N N . TYR A 1 116 ? 6.952 12.251 -11.410 1.00 81.38 116 TYR A N 1
ATOM 895 C CA . TYR A 1 116 ? 7.215 13.607 -11.904 1.00 81.38 116 TYR A CA 1
ATOM 896 C C . TYR A 1 116 ? 8.623 14.104 -11.590 1.00 81.38 116 TYR A C 1
ATOM 898 O O . TYR A 1 116 ? 9.140 14.964 -12.300 1.00 81.38 116 TYR A O 1
ATOM 906 N N . ILE A 1 117 ? 9.251 13.560 -10.544 1.00 78.25 117 ILE A N 1
ATOM 907 C CA . ILE A 1 117 ? 10.635 13.885 -10.185 1.00 78.25 117 ILE A CA 1
ATOM 908 C C . ILE A 1 117 ? 11.598 13.357 -11.257 1.00 78.25 117 ILE A C 1
ATOM 910 O O . ILE A 1 117 ? 12.615 13.987 -11.534 1.00 78.25 117 ILE A O 1
ATOM 914 N N . GLU A 1 118 ? 11.283 12.213 -11.870 1.00 72.06 118 GLU A N 1
ATOM 915 C CA . GLU A 1 118 ? 12.157 11.579 -12.861 1.00 72.06 118 GLU A CA 1
ATOM 916 C C . GLU A 1 118 ? 11.795 11.913 -14.309 1.00 72.06 118 GLU A C 1
ATOM 918 O O . GLU A 1 118 ? 12.687 12.116 -15.129 1.00 72.06 118 GLU A O 1
ATOM 923 N N . GLU A 1 119 ? 10.504 11.924 -14.638 1.00 77.50 119 GLU A N 1
ATOM 924 C CA . GLU A 1 119 ? 10.018 12.047 -16.018 1.00 77.50 119 GLU A CA 1
ATOM 925 C C . GLU A 1 119 ? 9.586 13.484 -16.361 1.00 77.50 119 GLU A C 1
ATOM 927 O O . GLU A 1 119 ? 9.303 13.791 -17.519 1.00 77.50 119 GLU A O 1
ATOM 932 N N . GLY A 1 120 ? 9.587 14.382 -15.370 1.00 83.06 120 GLY A N 1
ATOM 933 C CA . GLY A 1 120 ? 9.076 15.742 -15.495 1.00 83.06 120 GLY A CA 1
ATOM 934 C C . GLY A 1 120 ? 7.551 15.813 -15.385 1.00 83.06 120 GLY A C 1
ATOM 935 O O . GLY A 1 120 ? 6.853 14.809 -15.229 1.00 83.06 120 GLY A O 1
ATOM 936 N N . LEU A 1 121 ? 7.014 17.035 -15.432 1.00 88.19 121 LEU A N 1
ATOM 937 C CA . LEU A 1 121 ? 5.569 17.245 -15.366 1.00 88.19 121 LEU A CA 1
ATOM 938 C C . LEU A 1 121 ? 4.906 16.854 -16.697 1.00 88.19 121 LEU A C 1
ATOM 940 O O . LEU A 1 121 ? 5.359 17.299 -17.755 1.00 88.19 121 LEU A O 1
ATOM 944 N N . PRO A 1 122 ? 3.815 16.068 -16.667 1.00 88.25 122 PRO A N 1
ATOM 945 C CA . PRO A 1 122 ? 3.050 15.767 -17.866 1.00 88.25 122 PRO A CA 1
ATOM 946 C C . PRO A 1 122 ? 2.307 17.015 -18.364 1.00 88.25 122 PRO A C 1
ATOM 948 O O . PRO A 1 122 ? 2.186 18.019 -17.660 1.00 88.25 122 PRO A O 1
ATOM 951 N N . ALA A 1 123 ? 1.761 16.933 -19.580 1.00 91.62 123 ALA A N 1
ATOM 952 C CA . ALA A 1 123 ? 0.926 17.993 -20.139 1.00 91.62 123 ALA A CA 1
ATOM 953 C C . ALA A 1 123 ? -0.214 18.379 -19.178 1.00 91.62 123 ALA A C 1
ATOM 955 O O . ALA A 1 123 ? -0.796 17.518 -18.510 1.00 91.62 123 ALA A O 1
ATOM 956 N N . THR A 1 124 ? -0.553 19.670 -19.127 1.00 90.88 124 THR A N 1
ATOM 957 C CA . THR A 1 124 ? -1.475 20.239 -18.129 1.00 90.88 124 THR A CA 1
ATOM 958 C C . THR A 1 124 ? -2.810 19.497 -18.055 1.00 90.88 124 THR A C 1
ATOM 960 O O . THR A 1 124 ? -3.295 19.223 -16.965 1.00 90.88 124 THR A O 1
ATOM 963 N N . ASN A 1 125 ? -3.379 19.092 -19.193 1.00 91.25 125 ASN A N 1
ATOM 964 C CA . ASN A 1 125 ? -4.628 18.327 -19.252 1.00 91.25 125 ASN A CA 1
ATOM 965 C C . ASN A 1 125 ? -4.534 16.959 -18.547 1.00 91.25 125 ASN A C 1
ATOM 967 O O . ASN A 1 125 ? -5.465 16.539 -17.856 1.00 91.25 125 ASN A O 1
ATOM 971 N N . VAL A 1 126 ? -3.402 16.269 -18.700 1.00 88.94 126 VAL A N 1
ATOM 972 C CA . VAL A 1 126 ? -3.140 14.980 -18.050 1.00 88.94 126 VAL A CA 1
ATOM 973 C C . VAL A 1 126 ? -2.908 15.194 -16.558 1.00 88.94 126 VAL A C 1
ATOM 975 O O . VAL A 1 126 ? -3.516 14.503 -15.742 1.00 88.94 126 VAL A O 1
ATOM 978 N N . LEU A 1 127 ? -2.106 16.200 -16.196 1.00 89.06 127 LEU A N 1
ATOM 979 C CA . LEU A 1 127 ? -1.835 16.549 -14.804 1.00 89.06 127 LEU A CA 1
ATOM 980 C C . LEU A 1 127 ? -3.124 16.878 -14.041 1.00 89.06 127 LEU A C 1
ATOM 982 O O . LEU A 1 127 ? -3.355 16.329 -12.968 1.00 89.06 127 LEU A O 1
ATOM 986 N N . THR A 1 128 ? -3.999 17.717 -14.605 1.00 90.50 128 THR A N 1
ATOM 987 C CA . THR A 1 128 ? -5.285 18.070 -13.987 1.00 90.50 128 THR A CA 1
ATOM 988 C C . THR A 1 128 ? -6.158 16.838 -13.762 1.00 90.50 128 THR A C 1
ATOM 990 O O . THR A 1 128 ? -6.741 16.693 -12.691 1.00 90.50 128 THR A O 1
ATOM 993 N N . THR A 1 129 ? -6.207 15.917 -14.728 1.00 90.06 129 THR A N 1
ATOM 994 C CA . THR A 1 129 ? -6.974 14.668 -14.595 1.00 90.06 129 THR A CA 1
ATOM 995 C C . THR A 1 129 ? -6.444 13.809 -13.444 1.00 90.06 129 THR A C 1
ATOM 997 O O . THR A 1 129 ? -7.227 13.302 -12.640 1.00 90.06 129 THR A O 1
ATOM 1000 N N . ILE A 1 130 ? -5.117 13.692 -13.316 1.00 89.62 130 ILE A N 1
ATOM 1001 C CA . ILE A 1 130 ? -4.484 12.942 -12.223 1.00 89.62 130 ILE A CA 1
ATOM 1002 C C . ILE A 1 130 ? -4.761 13.606 -10.870 1.00 89.62 130 ILE A C 1
ATOM 1004 O O . ILE A 1 130 ? -5.115 12.916 -9.919 1.00 89.62 130 ILE A O 1
ATOM 1008 N N . LEU A 1 131 ? -4.658 14.935 -10.781 1.00 90.50 131 LEU A N 1
ATOM 1009 C CA . LEU A 1 131 ? -4.922 15.677 -9.544 1.00 90.50 131 LEU A CA 1
ATOM 1010 C C . LEU A 1 131 ? -6.382 15.552 -9.087 1.00 90.50 131 LEU A C 1
ATOM 1012 O O . LEU A 1 131 ? -6.629 15.404 -7.892 1.00 90.50 131 LEU A O 1
ATOM 1016 N N . ILE A 1 132 ? -7.343 15.556 -10.017 1.00 93.69 132 ILE A N 1
ATOM 1017 C CA . ILE A 1 132 ? -8.758 15.309 -9.700 1.00 93.69 132 ILE A CA 1
ATOM 1018 C C . ILE A 1 132 ? -8.937 13.889 -9.155 1.00 93.69 132 ILE A C 1
ATOM 1020 O O . ILE A 1 132 ? -9.569 13.709 -8.116 1.00 93.69 132 ILE A O 1
ATOM 1024 N N . GLY A 1 133 ? -8.349 12.884 -9.813 1.00 90.94 133 GLY A N 1
ATOM 1025 C CA . GLY A 1 133 ? -8.385 11.501 -9.333 1.00 90.94 133 GLY A CA 1
ATOM 1026 C C . GLY A 1 133 ? -7.777 11.356 -7.936 1.00 90.94 133 GLY A C 1
ATOM 1027 O O . GLY A 1 133 ? -8.382 10.745 -7.057 1.00 90.94 133 GLY A O 1
ATOM 1028 N N . LEU A 1 134 ? -6.627 11.991 -7.700 1.00 90.88 134 LEU A N 1
ATOM 1029 C CA . LEU A 1 134 ? -5.964 12.012 -6.399 1.00 90.88 134 LEU A CA 1
ATOM 1030 C C . LEU A 1 134 ? -6.851 12.661 -5.329 1.00 90.88 134 LEU A C 1
ATOM 1032 O O . LEU A 1 134 ? -7.003 12.100 -4.248 1.00 90.88 134 LEU A O 1
ATOM 1036 N N . ALA A 1 135 ? -7.496 13.790 -5.632 1.00 93.12 135 ALA A N 1
ATOM 1037 C CA . ALA A 1 135 ? -8.415 14.446 -4.706 1.00 93.12 135 ALA A CA 1
ATOM 1038 C C . ALA A 1 135 ? -9.581 13.527 -4.301 1.00 93.12 135 ALA A C 1
ATOM 1040 O O . ALA A 1 135 ? -9.901 13.430 -3.116 1.00 93.12 135 ALA A O 1
ATOM 1041 N N . VAL A 1 136 ? -10.172 12.799 -5.256 1.00 93.50 136 VAL A N 1
ATOM 1042 C CA . VAL A 1 136 ? -11.239 11.821 -4.979 1.00 93.50 136 VAL A CA 1
ATOM 1043 C C . VAL A 1 136 ? -10.744 10.710 -4.048 1.00 93.50 136 VAL A C 1
ATOM 1045 O O . VAL A 1 136 ? -11.426 10.371 -3.079 1.00 93.50 136 VAL A O 1
ATOM 1048 N N . VAL A 1 137 ? -9.541 10.179 -4.287 1.00 89.62 137 VAL A N 1
ATOM 1049 C CA . VAL A 1 137 ? -8.939 9.147 -3.429 1.00 89.62 137 VAL A CA 1
ATOM 1050 C C . VAL A 1 137 ? -8.726 9.664 -2.003 1.00 89.62 137 VAL A C 1
ATOM 1052 O O . VAL A 1 137 ? -9.079 8.974 -1.047 1.00 89.62 137 VAL A O 1
ATOM 1055 N N . LEU A 1 138 ? -8.229 10.892 -1.834 1.00 89.62 138 LEU A N 1
ATOM 1056 C CA . LEU A 1 138 ? -8.012 11.488 -0.509 1.00 89.62 138 LEU A CA 1
ATOM 1057 C C . LEU A 1 138 ? -9.308 11.688 0.269 1.00 89.62 138 LEU A C 1
ATOM 1059 O O . LEU A 1 138 ? -9.340 11.439 1.475 1.00 89.62 138 LEU A O 1
ATOM 1063 N N . VAL A 1 139 ? -10.384 12.089 -0.410 1.00 93.19 139 VAL A N 1
ATOM 1064 C CA . VAL A 1 139 ? -11.713 12.177 0.206 1.00 93.19 139 VAL A CA 1
ATOM 1065 C C . VAL A 1 139 ? -12.161 10.801 0.706 1.00 93.19 139 VAL A C 1
ATOM 1067 O O . VAL A 1 139 ? -12.647 10.694 1.832 1.00 93.19 139 VAL A O 1
ATOM 1070 N N . GLY A 1 140 ? -11.936 9.742 -0.078 1.00 90.25 140 GLY A N 1
ATOM 1071 C CA . GLY A 1 140 ? -12.216 8.363 0.329 1.00 90.25 140 GLY A CA 1
ATOM 1072 C C . GLY A 1 140 ? -11.406 7.922 1.553 1.00 90.25 140 GLY A C 1
ATOM 1073 O O . GLY A 1 140 ? -11.974 7.433 2.529 1.00 90.25 140 GLY A O 1
ATOM 1074 N N . VAL A 1 141 ? -10.091 8.160 1.547 1.00 88.50 141 VAL A N 1
ATOM 1075 C CA . VAL A 1 141 ? -9.192 7.841 2.672 1.00 88.50 141 VAL A CA 1
ATOM 1076 C C . VAL A 1 141 ? -9.607 8.580 3.948 1.00 88.50 141 VAL A C 1
ATOM 1078 O O . VAL A 1 141 ? -9.627 7.983 5.032 1.00 88.50 141 VAL A O 1
ATOM 1081 N N . PHE A 1 142 ? -9.977 9.858 3.824 1.00 88.62 142 PHE A N 1
ATOM 1082 C CA . PHE A 1 142 ? -10.456 10.680 4.933 1.00 88.62 142 PHE A CA 1
ATOM 1083 C C . PHE A 1 142 ? -11.791 10.172 5.490 1.00 88.62 142 PHE A C 1
ATOM 1085 O O . PHE A 1 142 ? -11.939 10.027 6.706 1.00 88.62 142 PHE A O 1
ATOM 1092 N N . ALA A 1 143 ? -12.750 9.850 4.617 1.00 90.94 143 ALA A N 1
ATOM 1093 C CA . ALA A 1 143 ? -14.034 9.284 5.017 1.00 90.94 143 ALA A CA 1
ATOM 1094 C C . ALA A 1 143 ? -13.860 7.934 5.735 1.00 90.94 143 ALA A C 1
ATOM 1096 O O . ALA A 1 143 ? -14.455 7.732 6.794 1.00 90.94 143 ALA A O 1
ATOM 1097 N N . ASN A 1 144 ? -12.990 7.058 5.218 1.00 87.56 144 ASN A N 1
ATOM 1098 C CA . ASN A 1 144 ? -12.655 5.775 5.839 1.00 87.56 144 ASN A CA 1
ATOM 1099 C C . ASN A 1 144 ? -12.048 5.952 7.239 1.00 87.56 144 ASN A C 1
ATOM 1101 O O . ASN A 1 144 ? -12.492 5.319 8.197 1.00 87.56 144 ASN A O 1
ATOM 1105 N N . GLY A 1 145 ? -11.082 6.867 7.377 1.00 86.75 145 GLY A N 1
ATOM 1106 C CA . GLY A 1 145 ? -10.444 7.151 8.663 1.00 86.75 145 GLY A CA 1
ATOM 1107 C C . GLY A 1 145 ? -11.436 7.712 9.684 1.00 86.75 145 GLY A C 1
ATOM 1108 O O . GLY A 1 145 ? -11.440 7.305 10.844 1.00 86.75 145 GLY A O 1
ATOM 1109 N N . LYS A 1 146 ? -12.341 8.601 9.253 1.00 87.56 146 LYS A N 1
ATOM 1110 C CA . LYS A 1 146 ? -13.408 9.140 10.108 1.00 87.56 146 LYS A CA 1
ATOM 1111 C C . LYS A 1 146 ? -14.386 8.049 10.557 1.00 87.56 146 LYS A C 1
ATOM 1113 O O . LYS A 1 146 ? -14.776 8.037 11.724 1.00 87.56 146 LYS A O 1
ATOM 1118 N N . ALA A 1 147 ? -14.775 7.150 9.654 1.00 88.00 147 ALA A N 1
ATOM 1119 C CA . ALA A 1 147 ? -15.710 6.069 9.952 1.00 88.00 147 ALA A CA 1
ATOM 1120 C C . ALA A 1 147 ? -15.140 5.087 10.983 1.00 88.00 147 ALA A C 1
ATOM 1122 O O . ALA A 1 147 ? -15.816 4.757 11.956 1.00 88.00 147 ALA A O 1
ATOM 1123 N N . GLY A 1 148 ? -13.887 4.655 10.833 1.00 82.50 148 GLY A N 1
ATOM 1124 C CA . GLY A 1 148 ? -13.317 3.742 11.818 1.00 82.50 148 GLY A CA 1
ATOM 1125 C C . GLY A 1 148 ? -12.916 4.418 13.129 1.00 82.50 148 GLY A C 1
ATOM 1126 O O . GLY A 1 148 ? -12.998 3.766 14.164 1.00 82.50 148 GLY A O 1
ATOM 1127 N N . LEU A 1 149 ? -12.621 5.725 13.143 1.00 81.75 149 LEU A N 1
ATOM 1128 C CA . LEU A 1 149 ? -12.530 6.484 14.398 1.00 81.75 149 LEU A CA 1
ATOM 1129 C C . LEU A 1 149 ? -13.854 6.514 15.168 1.00 81.75 149 LEU A C 1
ATOM 1131 O O . LEU A 1 149 ? -13.840 6.498 16.397 1.00 81.75 149 LEU A O 1
ATOM 1135 N N . LEU A 1 150 ? -14.989 6.588 14.468 1.00 84.88 150 LEU A N 1
ATOM 1136 C CA . LEU A 1 150 ? -16.306 6.509 15.098 1.00 84.88 150 LEU A CA 1
ATOM 1137 C C . LEU A 1 150 ? -16.542 5.106 15.679 1.00 84.88 150 LEU A C 1
ATOM 1139 O O . LEU A 1 150 ? -16.841 4.996 16.863 1.00 84.88 150 LEU A O 1
ATOM 1143 N N . ARG A 1 151 ? -16.274 4.048 14.898 1.00 81.81 151 ARG A N 1
ATOM 1144 C CA . ARG A 1 151 ? -16.367 2.650 15.360 1.00 81.81 151 ARG A CA 1
ATOM 1145 C C . ARG A 1 151 ? -15.508 2.383 16.596 1.00 81.81 151 ARG A C 1
ATOM 1147 O O . ARG A 1 151 ? -15.987 1.805 17.562 1.00 81.81 151 ARG A O 1
ATOM 1154 N N . GLU A 1 152 ? -14.251 2.823 16.589 1.00 77.44 152 GLU A N 1
ATOM 1155 C CA . GLU A 1 152 ? -13.349 2.622 17.729 1.00 77.44 152 GLU A CA 1
ATOM 1156 C C . GLU A 1 152 ? -13.803 3.368 18.987 1.00 77.44 152 GLU A C 1
ATOM 1158 O O . GLU A 1 152 ? -13.576 2.892 20.098 1.00 77.44 152 GLU A O 1
ATOM 1163 N N . LYS A 1 153 ? -14.426 4.544 18.837 1.00 78.19 153 LYS A N 1
ATOM 1164 C CA . LYS A 1 153 ? -15.022 5.269 19.967 1.00 78.19 153 LYS A CA 1
ATOM 1165 C C . LYS A 1 153 ? -16.222 4.515 20.531 1.00 78.19 153 LYS A C 1
ATOM 1167 O O . LYS A 1 153 ? -16.336 4.409 21.749 1.00 78.19 153 LYS A O 1
ATOM 1172 N N . ASP A 1 154 ? -17.072 3.972 19.668 1.00 80.00 154 ASP A N 1
ATOM 1173 C CA . ASP A 1 154 ? -18.247 3.201 20.077 1.00 80.00 154 ASP A CA 1
ATOM 1174 C C . ASP A 1 154 ? -17.845 1.890 20.781 1.00 80.00 154 ASP A C 1
ATOM 1176 O O . ASP A 1 154 ? -18.404 1.545 21.824 1.00 80.00 154 ASP A O 1
ATOM 1180 N N . GLU A 1 155 ? -16.808 1.204 20.290 1.00 73.69 155 GLU A N 1
ATOM 1181 C CA . GLU A 1 155 ? -16.225 0.007 20.921 1.00 73.69 155 GLU A CA 1
ATOM 1182 C C . GLU A 1 155 ? -15.560 0.325 22.274 1.00 73.69 155 GLU A C 1
ATOM 1184 O O . GLU A 1 155 ? -15.735 -0.411 23.247 1.00 73.69 155 GLU A O 1
ATOM 1189 N N . ALA A 1 156 ? -14.853 1.454 22.385 1.00 70.62 156 ALA A N 1
ATOM 1190 C CA . ALA A 1 156 ? -14.228 1.888 23.638 1.00 70.62 156 ALA A CA 1
ATOM 1191 C C . ALA A 1 156 ? -15.248 2.317 24.708 1.00 70.62 156 ALA A C 1
ATOM 1193 O O . ALA A 1 156 ? -14.972 2.206 25.900 1.00 70.62 156 ALA A O 1
ATOM 1194 N N . ASN A 1 157 ? -16.421 2.806 24.300 1.00 67.94 157 ASN A N 1
ATOM 1195 C CA . ASN A 1 157 ? -17.507 3.157 25.220 1.00 67.94 157 ASN A CA 1
ATOM 1196 C C . ASN A 1 157 ? -18.296 1.930 25.707 1.00 67.94 157 ASN A C 1
ATOM 1198 O O . ASN A 1 157 ? -18.966 2.008 26.733 1.00 67.94 157 ASN A O 1
ATOM 1202 N N . SER A 1 158 ? -18.228 0.811 24.981 1.00 64.19 158 SER A N 1
ATOM 1203 C CA . SER A 1 158 ? -18.962 -0.428 25.276 1.00 64.19 158 SER A CA 1
ATOM 1204 C C . SER A 1 158 ? -18.124 -1.496 25.989 1.00 64.19 158 SER A C 1
ATOM 1206 O O . SER A 1 158 ? -18.680 -2.473 26.487 1.00 64.19 158 SER A O 1
ATOM 1208 N N . SER A 1 159 ? -16.805 -1.314 26.093 1.00 55.81 159 SER A N 1
ATOM 1209 C CA . SER A 1 159 ? -15.903 -2.243 26.776 1.00 55.81 159 SER A CA 1
ATOM 1210 C C . SER A 1 159 ? -15.137 -1.556 27.917 1.00 55.81 159 SER A C 1
ATOM 1212 O O . SER A 1 159 ? -14.430 -0.575 27.719 1.00 55.81 159 SER A O 1
ATOM 1214 N N . GLU A 1 160 ? -15.242 -2.087 29.144 1.00 51.53 160 GLU A N 1
ATOM 1215 C CA . GLU A 1 160 ? -14.571 -1.550 30.351 1.00 51.53 160 GLU A CA 1
ATOM 1216 C C . GLU A 1 160 ? -13.030 -1.648 30.308 1.00 51.53 160 GLU A C 1
ATOM 1218 O O . GLU A 1 160 ? -12.331 -1.134 31.185 1.00 51.53 160 GLU A O 1
ATOM 1223 N N . LYS A 1 161 ? -12.461 -2.279 29.276 1.00 46.28 161 LYS A N 1
ATOM 1224 C CA . LYS A 1 161 ? -11.013 -2.381 29.086 1.00 46.28 161 LYS A CA 1
ATOM 1225 C C . LYS A 1 161 ? -10.491 -1.175 28.310 1.00 46.28 161 LYS A C 1
ATOM 1227 O O . LYS A 1 161 ? -10.290 -1.228 27.101 1.00 46.28 161 LYS A O 1
ATOM 1232 N N . LYS A 1 162 ? -10.173 -0.098 29.033 1.00 50.88 162 LYS A N 1
ATOM 1233 C CA . LYS A 1 162 ? -9.241 0.923 28.533 1.00 50.88 162 LYS A CA 1
ATOM 1234 C C . LYS A 1 162 ? -7.842 0.315 28.438 1.00 50.88 162 LYS A C 1
ATOM 1236 O O . LYS A 1 162 ? -7.047 0.423 29.371 1.00 50.88 162 LYS A O 1
ATOM 1241 N N . GLU A 1 163 ? -7.526 -0.325 27.317 1.00 54.59 163 GLU A N 1
ATOM 1242 C CA . GLU A 1 163 ? -6.125 -0.544 26.966 1.00 54.59 163 GLU A CA 1
ATOM 1243 C C . GLU A 1 163 ? -5.413 0.814 26.926 1.00 54.59 163 GLU A C 1
ATOM 1245 O O . GLU A 1 163 ? -5.965 1.813 26.452 1.00 54.59 163 GLU A O 1
ATOM 1250 N N . LYS A 1 164 ? -4.198 0.877 27.483 1.00 53.84 164 LYS A N 1
ATOM 1251 C CA . LYS A 1 164 ? -3.372 2.089 27.478 1.00 53.84 164 LYS A CA 1
ATOM 1252 C C . LYS A 1 164 ? -2.958 2.403 26.036 1.00 53.84 164 LYS A C 1
ATOM 1254 O O . LYS A 1 164 ? -1.860 2.042 25.622 1.00 53.84 164 LYS A O 1
ATOM 1259 N N . LYS A 1 165 ? -3.823 3.085 25.279 1.00 59.59 165 LYS A N 1
ATOM 1260 C CA . LYS A 1 165 ? -3.454 3.671 23.988 1.00 59.59 165 LYS A CA 1
ATOM 1261 C C . LYS A 1 165 ? -2.267 4.606 24.226 1.00 59.59 165 LYS A C 1
ATOM 1263 O O . LYS A 1 165 ? -2.307 5.465 25.111 1.00 59.59 165 LYS A O 1
ATOM 1268 N N . GLY A 1 166 ? -1.184 4.397 23.480 1.00 62.50 166 GLY A N 1
ATOM 1269 C CA . GLY A 1 166 ? -0.048 5.313 23.493 1.00 62.50 166 GLY A CA 1
ATOM 1270 C C . GLY A 1 166 ? -0.459 6.707 23.002 1.00 62.50 166 GLY A C 1
ATOM 1271 O O . GLY A 1 166 ? -1.575 6.915 22.530 1.00 62.50 166 GLY A O 1
ATOM 1272 N N . SER A 1 167 ? 0.441 7.688 23.093 1.00 80.81 167 SER A N 1
ATOM 1273 C CA . SER A 1 167 ? 0.143 9.050 22.623 1.00 80.81 167 SER A CA 1
ATOM 1274 C C . SER A 1 167 ? -0.331 9.044 21.161 1.00 80.81 167 SER A C 1
ATOM 1276 O O . SER A 1 167 ? 0.362 8.515 20.285 1.00 80.81 167 SER A O 1
ATOM 1278 N N . MET A 1 168 ? -1.501 9.643 20.908 1.00 79.38 168 MET A N 1
ATOM 1279 C CA . MET A 1 168 ? -2.110 9.750 19.575 1.00 79.38 168 MET A CA 1
ATOM 1280 C C . MET A 1 168 ? -1.186 10.484 18.599 1.00 79.38 168 MET A C 1
ATOM 1282 O O . MET A 1 168 ? -1.000 10.036 17.471 1.00 79.38 168 MET A O 1
ATOM 1286 N N . LEU A 1 169 ? -0.544 11.568 19.048 1.00 84.19 169 LEU A N 1
ATOM 1287 C CA . LEU A 1 169 ? 0.418 12.312 18.234 1.00 84.19 169 LEU A CA 1
ATOM 1288 C C . LEU A 1 169 ? 1.593 11.423 17.807 1.00 84.19 169 LEU A C 1
ATOM 1290 O O . LEU A 1 169 ? 2.003 11.448 16.650 1.00 84.19 169 LEU A O 1
ATOM 1294 N N . THR A 1 170 ? 2.099 10.594 18.723 1.00 86.31 170 THR A N 1
ATOM 1295 C CA . THR A 1 170 ? 3.172 9.641 18.421 1.00 86.31 170 THR A CA 1
ATOM 1296 C C . THR A 1 170 ? 2.727 8.620 17.376 1.00 86.31 170 THR A C 1
ATOM 1298 O O . THR A 1 170 ? 3.479 8.360 16.445 1.00 86.31 170 THR A O 1
ATOM 1301 N N . GLY A 1 171 ? 1.504 8.090 17.469 1.00 85.56 171 GLY A N 1
ATOM 1302 C CA . GLY A 1 171 ? 0.982 7.163 16.461 1.00 85.56 171 GLY A CA 1
ATOM 1303 C C . GLY A 1 171 ? 0.824 7.797 15.077 1.00 85.56 171 GLY A C 1
ATOM 1304 O O . GLY A 1 171 ? 1.209 7.182 14.087 1.00 85.56 171 GLY A O 1
ATOM 1305 N N . ILE A 1 172 ? 0.346 9.045 15.003 1.00 88.69 172 ILE A N 1
ATOM 1306 C CA . ILE A 1 172 ? 0.235 9.795 13.738 1.00 88.69 172 ILE A CA 1
ATOM 1307 C C . ILE A 1 172 ? 1.616 10.005 13.108 1.00 88.69 172 ILE A C 1
ATOM 1309 O O . ILE A 1 172 ? 1.804 9.716 11.928 1.00 88.69 172 ILE A O 1
ATOM 1313 N N . LEU A 1 173 ? 2.597 10.468 13.890 1.00 90.69 173 LEU A N 1
ATOM 1314 C CA . LEU A 1 173 ? 3.959 10.684 13.394 1.00 90.69 173 LEU A CA 1
ATOM 1315 C C . LEU A 1 173 ? 4.597 9.378 12.913 1.00 90.69 173 LEU A C 1
ATOM 1317 O O . LEU A 1 173 ? 5.199 9.353 11.844 1.00 90.69 173 LEU A O 1
ATOM 1321 N N . ILE A 1 174 ? 4.428 8.285 13.663 1.00 90.00 174 ILE A N 1
ATOM 1322 C CA . ILE A 1 174 ? 4.938 6.968 13.269 1.00 90.00 174 ILE A CA 1
ATOM 1323 C C . ILE A 1 174 ? 4.263 6.485 11.976 1.00 90.00 174 ILE A C 1
ATOM 1325 O O . ILE A 1 174 ? 4.961 5.951 11.120 1.00 90.00 174 ILE A O 1
ATOM 1329 N N . ALA A 1 175 ? 2.953 6.694 11.795 1.00 89.00 175 ALA A N 1
ATOM 1330 C CA . ALA A 1 175 ? 2.249 6.308 10.568 1.00 89.00 175 ALA A CA 1
ATOM 1331 C C . ALA A 1 175 ? 2.772 7.067 9.339 1.00 89.00 175 ALA A C 1
ATOM 1333 O O . ALA A 1 175 ? 3.032 6.456 8.305 1.00 89.00 175 ALA A O 1
ATOM 1334 N N . ILE A 1 176 ? 2.972 8.383 9.459 1.00 89.81 176 ILE A N 1
ATOM 1335 C CA . ILE A 1 176 ? 3.480 9.218 8.361 1.00 89.81 176 ILE A CA 1
ATOM 1336 C C . ILE A 1 176 ? 4.935 8.860 8.047 1.00 89.81 176 ILE A C 1
ATOM 1338 O O . ILE A 1 176 ? 5.273 8.639 6.888 1.00 89.81 176 ILE A O 1
ATOM 1342 N N . ILE A 1 177 ? 5.801 8.758 9.061 1.00 89.31 177 ILE A N 1
ATOM 1343 C CA . ILE A 1 177 ? 7.213 8.396 8.86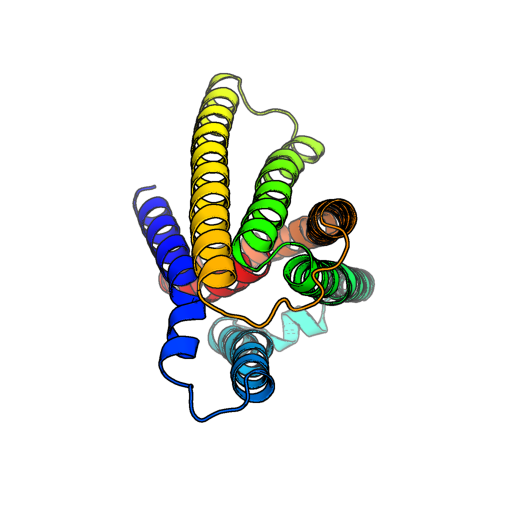0 1.00 89.31 177 ILE A CA 1
ATOM 1344 C C . ILE A 1 177 ? 7.323 6.980 8.291 1.00 89.31 177 ILE A C 1
ATOM 1346 O O . ILE A 1 177 ? 8.095 6.761 7.364 1.00 89.31 177 ILE A O 1
ATOM 1350 N N . GLY A 1 178 ? 6.525 6.037 8.796 1.00 85.62 178 GLY A N 1
ATOM 1351 C CA . GLY A 1 178 ? 6.447 4.681 8.263 1.00 85.62 178 GLY A CA 1
ATOM 1352 C C . GLY A 1 178 ? 6.043 4.675 6.790 1.00 85.62 178 GLY A C 1
ATOM 1353 O O . GLY A 1 178 ? 6.702 4.018 5.991 1.00 85.62 178 GLY A O 1
ATOM 1354 N N . GLY A 1 179 ? 5.015 5.446 6.415 1.00 84.69 179 GLY A N 1
ATOM 1355 C CA . GLY A 1 179 ? 4.564 5.564 5.024 1.00 84.69 179 GLY A CA 1
ATOM 1356 C C . GLY A 1 179 ? 5.605 6.226 4.118 1.00 84.69 179 GLY A C 1
ATOM 1357 O O . GLY A 1 179 ? 5.825 5.785 2.995 1.00 84.69 179 GLY A O 1
ATOM 1358 N N . LEU A 1 180 ? 6.315 7.241 4.617 1.00 86.12 180 LEU A N 1
ATOM 1359 C CA . LEU A 1 180 ? 7.427 7.863 3.895 1.00 86.12 180 LEU A CA 1
ATOM 1360 C C . LEU A 1 180 ? 8.598 6.895 3.702 1.00 86.12 180 LEU A C 1
ATOM 1362 O O . LEU A 1 180 ? 9.155 6.839 2.610 1.00 86.12 180 LEU A O 1
ATOM 1366 N N . LEU A 1 181 ? 8.965 6.121 4.726 1.00 79.25 181 LEU A N 1
ATOM 1367 C CA . LEU A 1 181 ? 10.027 5.113 4.638 1.00 79.25 181 LEU A CA 1
ATOM 1368 C C . LEU A 1 181 ? 9.651 3.958 3.711 1.00 79.25 181 LEU A C 1
ATOM 1370 O O . LEU A 1 181 ? 10.508 3.479 2.969 1.00 79.25 181 LEU A O 1
ATOM 1374 N N . ALA A 1 182 ? 8.374 3.571 3.701 1.00 70.94 182 ALA A N 1
ATOM 1375 C CA . ALA A 1 182 ? 7.847 2.616 2.738 1.00 70.94 182 ALA A CA 1
ATOM 1376 C C . ALA A 1 182 ? 8.001 3.118 1.292 1.00 70.94 182 ALA A C 1
ATOM 1378 O O . ALA A 1 182 ? 8.134 2.309 0.384 1.00 70.94 182 ALA A O 1
ATOM 1379 N N . LEU A 1 183 ? 8.054 4.434 1.062 1.00 68.00 183 LEU A N 1
ATOM 1380 C CA . LEU A 1 183 ? 7.983 5.002 -0.280 1.00 68.00 183 LEU A CA 1
ATOM 1381 C C . LEU A 1 183 ? 9.297 5.582 -0.829 1.00 68.00 183 LEU A C 1
ATOM 1383 O O . LEU A 1 183 ? 9.642 5.354 -1.989 1.00 68.00 183 LEU A O 1
ATOM 1387 N N . VAL A 1 184 ? 10.048 6.330 -0.014 1.00 59.81 184 VAL A N 1
ATOM 1388 C CA . VAL A 1 184 ? 11.222 7.126 -0.436 1.00 59.81 184 VAL A CA 1
ATOM 1389 C C . VAL A 1 184 ? 12.331 6.269 -1.058 1.00 59.81 184 VAL A C 1
ATOM 1391 O O . VAL A 1 184 ? 13.157 6.782 -1.809 1.00 59.81 184 VAL A O 1
ATOM 1394 N N . LEU A 1 185 ? 12.328 4.952 -0.833 1.00 56.12 185 LEU A N 1
ATOM 1395 C CA . LEU A 1 185 ? 13.360 4.046 -1.347 1.00 56.12 185 LEU A CA 1
ATOM 1396 C C . LEU A 1 185 ? 12.843 3.001 -2.339 1.00 56.12 185 LEU A C 1
ATOM 1398 O O . LEU A 1 185 ? 13.628 2.187 -2.825 1.00 56.12 185 LEU A O 1
ATOM 1402 N N . VAL A 1 186 ? 11.572 3.098 -2.739 1.00 55.19 186 VAL A N 1
ATOM 1403 C CA . VAL A 1 186 ? 10.990 2.338 -3.858 1.00 55.19 186 VAL A CA 1
ATOM 1404 C C . VAL A 1 186 ? 11.437 2.908 -5.212 1.00 55.19 186 VAL A C 1
ATOM 1406 O O . VAL A 1 186 ? 11.368 2.222 -6.222 1.00 55.19 186 VAL A O 1
ATOM 1409 N N . MET A 1 187 ? 12.003 4.117 -5.271 1.00 53.91 187 MET A N 1
ATOM 1410 C CA . MET A 1 187 ? 12.496 4.733 -6.515 1.00 53.91 187 MET A CA 1
ATOM 1411 C C . MET A 1 187 ? 13.558 3.893 -7.273 1.00 53.91 187 MET A C 1
ATOM 1413 O O . MET A 1 187 ? 13.368 3.641 -8.468 1.00 53.91 187 MET A O 1
ATOM 1417 N N . PRO A 1 188 ? 14.636 3.372 -6.644 1.00 54.47 188 PRO A N 1
ATOM 1418 C CA . PRO A 1 188 ? 15.538 2.424 -7.308 1.00 54.47 188 PRO A CA 1
ATOM 1419 C C . PRO A 1 188 ? 14.831 1.124 -7.726 1.00 54.47 188 PRO A C 1
ATOM 1421 O O . PRO A 1 188 ? 15.096 0.614 -8.817 1.00 54.47 188 PRO A O 1
ATOM 1424 N N . MET A 1 189 ? 13.877 0.635 -6.929 1.00 52.12 189 MET A N 1
ATOM 1425 C CA . MET A 1 189 ? 13.054 -0.526 -7.277 1.00 52.12 189 MET A CA 1
ATOM 1426 C C . MET A 1 189 ? 12.121 -0.240 -8.463 1.00 52.12 189 MET A C 1
ATOM 1428 O O . MET A 1 189 ? 11.977 -1.105 -9.309 1.00 52.12 189 MET A O 1
ATOM 1432 N N . LEU A 1 190 ? 11.580 0.970 -8.630 1.00 53.50 190 LEU A N 1
ATOM 1433 C CA . LEU A 1 190 ? 10.778 1.380 -9.792 1.00 53.50 190 LEU A CA 1
ATOM 1434 C C . LEU A 1 190 ? 11.609 1.445 -11.074 1.00 53.50 190 LEU A C 1
ATOM 1436 O O . LEU A 1 190 ? 11.083 1.213 -12.164 1.00 53.50 190 LEU A O 1
ATOM 1440 N N . ARG A 1 191 ? 12.906 1.763 -10.983 1.00 55.28 191 ARG A N 1
ATOM 1441 C CA . ARG A 1 191 ? 13.823 1.696 -12.134 1.00 55.28 191 ARG A CA 1
ATOM 1442 C C . ARG A 1 191 ? 14.077 0.249 -12.548 1.00 55.28 191 ARG A C 1
ATOM 1444 O O . ARG A 1 191 ? 13.919 -0.078 -13.723 1.00 55.28 191 ARG A O 1
ATOM 1451 N N . VAL A 1 192 ? 14.390 -0.620 -11.587 1.00 52.19 192 VAL A N 1
ATOM 1452 C CA . VAL A 1 192 ? 14.615 -2.057 -11.821 1.00 52.19 192 VAL A CA 1
ATOM 1453 C C . VAL A 1 192 ? 13.327 -2.743 -12.286 1.00 52.19 192 VAL A C 1
ATOM 1455 O O . VAL A 1 192 ? 13.329 -3.424 -13.306 1.00 52.19 192 VAL A O 1
ATOM 1458 N N . ALA A 1 193 ? 12.199 -2.478 -11.628 1.00 50.62 193 ALA A N 1
ATOM 1459 C CA . ALA A 1 193 ? 10.884 -2.990 -11.986 1.00 50.62 193 ALA A CA 1
ATOM 1460 C C . ALA A 1 193 ? 10.423 -2.473 -13.351 1.00 50.62 193 ALA A C 1
ATOM 1462 O O . ALA A 1 193 ? 9.799 -3.230 -14.074 1.00 50.62 193 ALA A O 1
ATOM 1463 N N . ARG A 1 194 ? 10.763 -1.247 -13.782 1.00 56.47 194 ARG A N 1
ATOM 1464 C CA . ARG A 1 194 ? 10.487 -0.798 -15.164 1.00 56.47 194 ARG A CA 1
ATOM 1465 C C . ARG A 1 194 ? 11.320 -1.544 -16.201 1.00 56.47 194 ARG A C 1
ATOM 1467 O O . ARG A 1 194 ? 10.792 -1.852 -17.268 1.00 56.47 194 ARG A O 1
ATOM 1474 N N . ILE A 1 195 ? 12.594 -1.820 -15.925 1.00 53.22 195 ILE A N 1
ATOM 1475 C CA . ILE A 1 195 ? 13.444 -2.639 -16.808 1.00 53.22 195 ILE A CA 1
ATOM 1476 C C . ILE A 1 195 ? 12.864 -4.057 -16.894 1.00 53.22 195 ILE A C 1
ATOM 1478 O O . ILE A 1 195 ? 12.632 -4.568 -17.990 1.00 53.22 195 ILE A O 1
ATOM 1482 N N . TYR A 1 196 ? 12.517 -4.632 -15.744 1.00 52.50 196 TYR A N 1
ATOM 1483 C CA . TYR A 1 196 ? 11.910 -5.952 -15.624 1.00 52.50 196 TYR A CA 1
ATOM 1484 C C . TYR A 1 196 ? 10.534 -6.031 -16.295 1.00 52.50 196 TYR A C 1
ATOM 1486 O O . TYR A 1 196 ? 10.286 -6.914 -17.101 1.00 52.50 196 TYR A O 1
ATOM 1494 N N . MET A 1 197 ? 9.652 -5.059 -16.065 1.00 48.75 197 MET A N 1
ATOM 1495 C CA . MET A 1 197 ? 8.321 -4.967 -16.673 1.00 48.75 197 MET A CA 1
ATOM 1496 C C . MET A 1 197 ? 8.398 -4.790 -18.185 1.00 48.75 197 MET A C 1
ATOM 1498 O O . MET A 1 197 ? 7.555 -5.325 -18.893 1.00 48.75 197 MET A O 1
ATOM 1502 N N . ARG A 1 198 ? 9.397 -4.076 -18.719 1.00 54.56 198 ARG A N 1
ATOM 1503 C CA . ARG A 1 198 ? 9.607 -4.005 -20.175 1.00 54.56 198 ARG A CA 1
ATOM 1504 C C . ARG A 1 198 ? 10.033 -5.357 -20.749 1.00 54.56 198 ARG A C 1
ATOM 1506 O O . ARG A 1 198 ? 9.582 -5.696 -21.841 1.00 54.56 198 ARG A O 1
ATOM 1513 N N . LEU A 1 199 ? 10.859 -6.116 -20.029 1.00 50.50 199 LEU A N 1
ATOM 1514 C CA . LEU A 1 199 ? 11.279 -7.469 -20.408 1.00 50.50 199 LEU A CA 1
ATOM 1515 C C . LEU A 1 199 ? 10.111 -8.462 -20.329 1.00 50.50 199 LEU A C 1
ATOM 1517 O O . LEU A 1 199 ? 9.792 -9.113 -21.319 1.00 50.50 199 LEU A O 1
ATOM 1521 N N . VAL A 1 200 ? 9.403 -8.499 -19.200 1.00 48.62 200 VAL A N 1
ATOM 1522 C CA . VAL A 1 200 ? 8.231 -9.354 -18.979 1.00 48.62 200 VAL A CA 1
ATOM 1523 C C . VAL A 1 200 ? 7.110 -8.996 -19.948 1.00 48.62 200 VAL A C 1
ATOM 1525 O O . VAL A 1 200 ? 6.597 -9.874 -20.622 1.00 48.62 200 VAL A O 1
ATOM 1528 N N . LYS A 1 201 ? 6.764 -7.717 -20.134 1.00 52.00 201 LYS A N 1
ATOM 1529 C CA . LYS A 1 201 ? 5.722 -7.314 -21.095 1.00 52.00 201 LYS A CA 1
ATOM 1530 C C . LYS A 1 201 ? 6.051 -7.760 -22.522 1.00 52.00 201 LYS A C 1
ATOM 1532 O O . LYS A 1 201 ? 5.138 -8.152 -23.240 1.00 52.00 201 LYS A O 1
ATOM 1537 N N . ARG A 1 202 ? 7.327 -7.755 -22.931 1.00 50.75 202 ARG A N 1
ATOM 1538 C CA . ARG A 1 202 ? 7.753 -8.307 -24.232 1.00 50.75 202 ARG A CA 1
ATOM 1539 C C . ARG A 1 202 ? 7.597 -9.832 -24.297 1.00 50.75 202 ARG A C 1
ATOM 1541 O O . ARG A 1 202 ? 7.083 -10.325 -25.294 1.00 50.75 202 ARG A O 1
ATOM 1548 N N . LEU A 1 203 ? 7.976 -10.551 -23.240 1.00 49.94 203 LEU A N 1
ATOM 1549 C CA . LEU A 1 203 ? 7.888 -12.019 -23.161 1.00 49.94 203 LEU A CA 1
ATOM 1550 C C . LEU A 1 203 ? 6.442 -12.539 -23.037 1.00 49.94 203 LEU A C 1
ATOM 1552 O O . LEU A 1 203 ? 6.104 -13.597 -23.565 1.00 49.94 203 LEU A O 1
ATOM 1556 N N . VAL A 1 204 ? 5.573 -11.784 -22.367 1.00 48.28 204 VAL A N 1
ATOM 1557 C CA . VAL A 1 204 ? 4.170 -12.143 -22.109 1.00 48.28 204 VAL A CA 1
ATOM 1558 C C . VAL A 1 204 ? 3.271 -11.800 -23.294 1.00 48.28 204 VAL A C 1
ATOM 1560 O O . VAL A 1 204 ? 2.420 -12.607 -23.663 1.00 48.28 204 VAL A O 1
ATOM 1563 N N . MET A 1 205 ? 3.496 -10.657 -23.958 1.00 48.31 205 MET A N 1
ATOM 1564 C CA . MET A 1 205 ? 2.774 -10.293 -25.189 1.00 48.31 205 MET A CA 1
ATOM 1565 C C . MET A 1 205 ? 3.034 -11.279 -26.341 1.00 48.31 205 MET A C 1
ATOM 1567 O O . MET A 1 205 ? 2.195 -11.396 -27.226 1.00 48.31 205 MET A O 1
ATOM 1571 N N . GLN A 1 206 ? 4.154 -12.013 -26.326 1.00 49.97 206 GLN A N 1
ATOM 1572 C CA . GLN A 1 206 ? 4.437 -13.065 -27.311 1.00 49.97 206 GLN A CA 1
ATOM 1573 C C . GLN A 1 206 ? 3.611 -14.348 -27.119 1.00 49.97 206 GLN A C 1
ATOM 1575 O O . GLN A 1 206 ? 3.448 -15.087 -28.083 1.00 49.97 206 GLN A O 1
ATOM 1580 N N . ASN A 1 207 ? 3.078 -14.615 -25.921 1.00 45.59 207 ASN A N 1
ATOM 1581 C CA . ASN A 1 207 ? 2.448 -15.902 -25.585 1.00 45.59 207 ASN A CA 1
ATOM 1582 C C . ASN A 1 207 ? 0.940 -15.815 -25.277 1.00 45.59 207 ASN A C 1
ATOM 1584 O O . ASN A 1 207 ? 0.346 -16.798 -24.847 1.00 45.59 207 ASN A O 1
ATOM 1588 N N . GLY A 1 208 ? 0.300 -14.654 -25.467 1.00 41.00 208 GLY A N 1
ATOM 1589 C CA . GLY A 1 208 ? -1.157 -14.508 -25.314 1.00 41.00 208 GLY A CA 1
ATOM 1590 C C . GLY A 1 208 ? -1.701 -14.705 -23.889 1.00 41.00 208 GLY A C 1
ATOM 1591 O O . GLY A 1 208 ? -2.915 -14.794 -23.705 1.00 41.00 208 GLY A O 1
ATOM 1592 N N . LEU A 1 209 ? -0.841 -14.762 -22.864 1.00 42.03 209 LEU A N 1
ATOM 1593 C CA . LEU A 1 209 ? -1.255 -15.053 -21.490 1.00 42.03 209 LEU A CA 1
ATOM 1594 C C . LEU A 1 209 ? -1.688 -13.772 -20.751 1.00 42.03 209 LEU A C 1
ATOM 1596 O O . LEU A 1 209 ? -0.916 -13.140 -20.032 1.00 42.03 209 LEU A O 1
ATOM 1600 N N . LEU A 1 210 ? -2.964 -13.412 -20.912 1.00 44.12 210 LEU A N 1
ATOM 1601 C CA . LEU A 1 210 ? -3.655 -12.291 -20.244 1.00 44.12 210 LEU A CA 1
ATOM 1602 C C . LEU A 1 210 ? -3.770 -12.425 -18.707 1.00 44.12 210 LEU A C 1
ATOM 1604 O O . LEU A 1 210 ? -4.180 -11.477 -18.043 1.00 44.12 210 LEU A O 1
ATOM 1608 N N . LEU A 1 211 ? -3.404 -13.576 -18.129 1.00 37.50 211 LEU A N 1
ATOM 1609 C CA . LEU A 1 211 ? -3.548 -13.887 -16.695 1.00 37.50 211 LEU A CA 1
ATOM 1610 C C . LEU A 1 211 ? -2.356 -13.447 -15.826 1.00 37.50 211 LEU A C 1
ATOM 1612 O O . LEU A 1 211 ? -2.494 -13.307 -14.614 1.00 37.50 211 LEU A O 1
ATOM 1616 N N . LEU A 1 212 ? -1.196 -13.175 -16.428 1.00 37.25 212 LEU A N 1
ATOM 1617 C CA . LEU A 1 212 ? 0.014 -12.732 -15.724 1.00 37.25 212 LEU A CA 1
ATOM 1618 C C . LEU A 1 212 ? -0.113 -11.424 -14.920 1.00 37.25 212 LEU A C 1
ATOM 1620 O O . LEU A 1 212 ? 0.450 -11.365 -13.823 1.00 37.25 212 LEU A O 1
ATOM 1624 N N . PRO A 1 213 ? -0.835 -10.382 -15.384 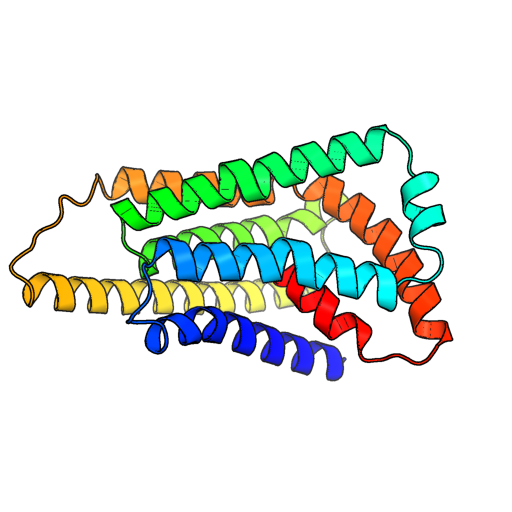1.00 38.94 213 PRO A N 1
ATOM 1625 C CA . PRO A 1 213 ? -1.009 -9.183 -14.580 1.00 38.94 213 PRO A CA 1
ATOM 1626 C C . PRO A 1 213 ? -1.790 -9.438 -13.288 1.00 38.94 213 PRO A C 1
ATOM 1628 O O . PRO A 1 213 ? -1.611 -8.661 -12.374 1.00 38.94 213 PRO A O 1
ATOM 1631 N N . LEU A 1 214 ? -2.584 -10.505 -13.131 1.00 34.00 214 LEU A N 1
ATOM 1632 C CA . LEU A 1 214 ? -3.379 -10.722 -11.908 1.00 34.00 214 LEU A CA 1
ATOM 1633 C C . LEU A 1 214 ? -2.531 -11.112 -10.687 1.00 34.00 214 LEU A C 1
ATOM 1635 O O . LEU A 1 214 ? -2.718 -10.540 -9.616 1.00 34.00 214 LEU A O 1
ATOM 1639 N N . CYS A 1 215 ? -1.564 -12.021 -10.842 1.00 32.78 215 CYS A N 1
ATOM 1640 C CA . CYS A 1 215 ? -0.657 -12.393 -9.746 1.00 32.78 215 CYS A CA 1
ATOM 1641 C C . CYS A 1 215 ? 0.395 -11.309 -9.474 1.00 32.78 215 CYS A C 1
ATOM 1643 O O . CYS A 1 215 ? 0.740 -11.061 -8.321 1.00 32.78 215 CYS A O 1
ATOM 1645 N N . PHE A 1 216 ? 0.875 -10.629 -10.521 1.00 36.66 216 PHE A N 1
ATOM 1646 C CA . PHE A 1 216 ? 1.831 -9.529 -10.370 1.00 36.66 216 PHE A CA 1
ATOM 1647 C C . PHE A 1 216 ? 1.193 -8.257 -9.813 1.00 36.66 216 PHE A C 1
ATOM 1649 O O . PHE A 1 216 ? 1.855 -7.549 -9.065 1.00 36.66 216 PHE A O 1
ATOM 1656 N N . LEU A 1 217 ? -0.073 -7.971 -10.136 1.00 34.16 217 LEU A N 1
ATOM 1657 C CA . LEU A 1 217 ? -0.830 -6.871 -9.539 1.00 34.16 217 LEU A CA 1
ATOM 1658 C C . LEU A 1 217 ? -1.069 -7.148 -8.055 1.00 34.16 217 LEU A C 1
ATOM 1660 O O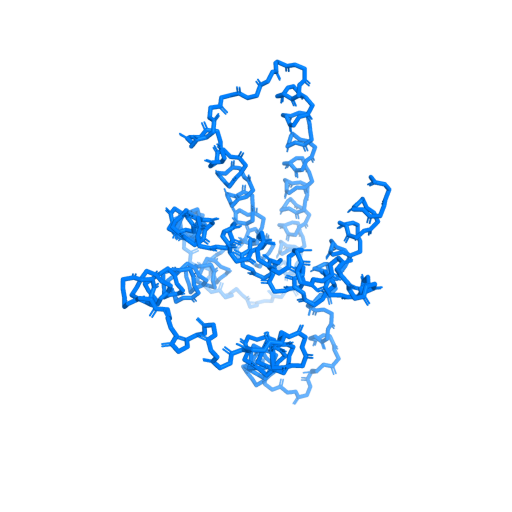 . LEU A 1 217 ? -0.918 -6.223 -7.283 1.00 34.16 217 LEU A O 1
ATOM 1664 N N . PHE A 1 218 ? -1.317 -8.397 -7.640 1.00 33.66 218 PHE A N 1
ATOM 1665 C CA . PHE A 1 218 ? -1.394 -8.770 -6.218 1.00 33.66 218 PHE A CA 1
ATOM 1666 C C . PHE A 1 218 ? -0.081 -8.484 -5.462 1.00 33.66 218 PHE A C 1
ATOM 1668 O O . PHE A 1 218 ? -0.100 -7.890 -4.391 1.00 33.66 218 PHE A O 1
ATOM 1675 N N . LEU A 1 219 ? 1.062 -8.815 -6.072 1.00 34.47 219 LEU A N 1
ATOM 1676 C CA . LEU A 1 219 ? 2.406 -8.536 -5.547 1.00 34.47 219 LEU A CA 1
ATOM 1677 C C . LEU A 1 219 ? 2.771 -7.044 -5.531 1.00 34.47 219 LEU A C 1
ATOM 1679 O O . LEU A 1 219 ? 3.420 -6.572 -4.606 1.00 34.47 219 LEU A O 1
ATOM 1683 N N . LEU A 1 220 ? 2.375 -6.291 -6.560 1.00 34.31 220 LEU A N 1
ATOM 1684 C CA . LEU A 1 220 ? 2.602 -4.842 -6.641 1.00 34.31 220 LEU A CA 1
ATOM 1685 C C . LEU A 1 220 ? 1.705 -4.066 -5.682 1.00 34.31 220 LEU A C 1
ATOM 1687 O O . LEU A 1 220 ? 2.112 -3.022 -5.193 1.00 34.31 220 LEU A O 1
ATOM 1691 N N . VAL A 1 221 ? 0.501 -4.575 -5.440 1.00 34.66 221 VAL A N 1
ATOM 1692 C CA . VAL A 1 221 ? -0.504 -3.994 -4.551 1.00 34.66 221 VAL A CA 1
ATOM 1693 C C . VAL A 1 221 ? -0.180 -4.239 -3.078 1.00 34.66 221 VAL A C 1
ATOM 1695 O O . VAL A 1 221 ? -0.578 -3.446 -2.238 1.00 34.66 221 VAL A O 1
ATOM 1698 N N . GLU A 1 222 ? 0.577 -5.284 -2.746 1.00 35.41 222 GLU A N 1
ATOM 1699 C CA . GLU A 1 222 ? 1.165 -5.387 -1.408 1.00 35.41 222 GLU A CA 1
ATOM 1700 C C . GLU A 1 222 ? 2.366 -4.445 -1.235 1.00 35.41 222 GLU A C 1
ATOM 1702 O O . GLU A 1 222 ? 2.600 -4.010 -0.119 1.00 35.41 222 GLU A O 1
ATOM 1707 N N . VAL A 1 223 ? 3.096 -4.088 -2.303 1.00 33.59 223 VAL A N 1
ATOM 1708 C CA . VAL A 1 223 ? 4.315 -3.246 -2.247 1.00 33.59 223 VAL A CA 1
ATOM 1709 C C . VAL A 1 223 ? 4.040 -1.733 -2.406 1.00 33.59 223 VAL A C 1
ATOM 1711 O O . VAL A 1 223 ? 4.917 -0.919 -2.106 1.00 33.59 223 VAL A O 1
ATOM 1714 N N . LEU A 1 224 ? 2.832 -1.339 -2.821 1.00 29.86 224 LEU A N 1
ATOM 1715 C CA . LEU A 1 224 ? 2.335 0.048 -2.874 1.00 29.86 224 LEU A CA 1
ATOM 1716 C C . LEU A 1 224 ? 1.249 0.267 -1.820 1.00 29.86 224 LEU A C 1
ATOM 1718 O O . LEU A 1 224 ? 1.450 1.156 -0.968 1.00 29.86 224 LEU A O 1
#

Organism: NCBI:txid221126